Protein AF-X1KVZ1-F1 (afdb_monomer)

InterPro domains:
  IPR000182 GNAT domain [PF00583] (139-183)
  IPR016181 Acyl-CoA N-acyltransferase [SSF55729] (138-190)
  IPR039661 ELP3/YhcC [PTHR11135] (2-194)

Foldseek 3Di:
DLLPDDLAAADDQPDDPDQLVPDPDDDSDRCVVVVVVVCVVVVGDRNYPVSQEQVNCVVVVHDDAAWDKDWDWDDDPNWIKIKIFTAGPVRRTFWIWIKTWDQDDDVLLDPVDHGIEIETEDTTGGDDPDDPPDDDPVVVVRVVVSVVNVVVSVCCCCPVVVHQKYKYQDDPVCQVVVVVVVWDDRPRITMDTD

Structure (mmCIF, N/CA/C/O backbone):
data_AF-X1KVZ1-F1
#
_entry.id   AF-X1KVZ1-F1
#
loop_
_atom_site.group_PDB
_atom_site.id
_atom_site.type_symbol
_atom_site.label_atom_id
_atom_site.label_alt_id
_atom_site.label_comp_id
_atom_site.label_asym_id
_atom_site.label_entity_id
_atom_site.label_seq_id
_atom_site.pdbx_PDB_ins_code
_atom_site.Cartn_x
_atom_site.Cartn_y
_atom_site.Cartn_z
_atom_site.occupancy
_atom_site.B_iso_or_equiv
_atom_site.auth_seq_id
_atom_site.auth_comp_id
_atom_site.auth_asym_id
_atom_site.auth_atom_id
_atom_site.pdbx_PDB_model_num
ATOM 1 N N . ILE A 1 1 ? -18.075 -12.469 7.945 1.00 82.19 1 ILE A N 1
ATOM 2 C CA . ILE A 1 1 ? -17.307 -11.825 6.844 1.00 82.19 1 ILE A CA 1
ATOM 3 C C . ILE A 1 1 ? -16.048 -11.142 7.366 1.00 82.19 1 ILE A C 1
ATOM 5 O O . ILE A 1 1 ? -14.982 -11.637 7.056 1.00 82.19 1 ILE A O 1
ATOM 9 N N . LYS A 1 2 ? -16.106 -10.072 8.181 1.00 87.25 2 LYS A N 1
ATOM 10 C CA . LYS A 1 2 ? -14.883 -9.360 8.638 1.00 87.25 2 LYS A CA 1
ATOM 11 C C . LYS A 1 2 ? -13.836 -10.246 9.344 1.00 87.25 2 LYS A C 1
ATOM 13 O O . LYS A 1 2 ? -12.665 -9.897 9.334 1.00 87.25 2 LYS A O 1
ATOM 18 N N . SER A 1 3 ? -14.261 -11.375 9.910 1.00 88.62 3 SER A N 1
ATOM 19 C CA . SER A 1 3 ? -13.416 -12.395 10.543 1.00 88.62 3 SER A CA 1
ATOM 20 C C . SER A 1 3 ? -12.549 -13.216 9.579 1.00 88.62 3 SER A C 1
ATOM 22 O O . SER A 1 3 ? -11.553 -13.774 10.011 1.00 88.62 3 SER A O 1
ATOM 24 N N . ILE A 1 4 ? -12.919 -13.310 8.298 1.00 92.12 4 ILE A N 1
ATOM 25 C CA . ILE A 1 4 ? -12.237 -14.154 7.296 1.00 92.12 4 ILE A CA 1
ATOM 26 C C . ILE A 1 4 ? -11.541 -13.331 6.206 1.00 92.12 4 ILE A C 1
ATOM 28 O O . ILE A 1 4 ? -11.027 -13.879 5.238 1.00 92.12 4 ILE A O 1
ATOM 32 N N . VAL A 1 5 ? -11.583 -12.000 6.313 1.00 93.75 5 VAL A N 1
ATOM 33 C CA . VAL A 1 5 ? -11.068 -11.106 5.275 1.00 93.75 5 VAL A CA 1
ATOM 34 C C . VAL A 1 5 ? -9.538 -11.052 5.347 1.00 93.75 5 VAL A C 1
ATOM 36 O O . VAL A 1 5 ? -9.009 -10.700 6.405 1.00 93.75 5 VAL A O 1
ATOM 39 N N . PRO A 1 6 ? -8.827 -11.336 4.239 1.00 95.00 6 PRO A N 1
ATOM 40 C CA . PRO A 1 6 ? -7.371 -11.291 4.212 1.00 95.00 6 PRO A CA 1
ATOM 41 C C . PRO A 1 6 ? -6.794 -9.899 4.487 1.00 95.00 6 PRO A C 1
ATOM 43 O O . PRO A 1 6 ? -7.415 -8.868 4.211 1.00 95.00 6 PRO A O 1
ATOM 46 N N . LYS A 1 7 ? -5.540 -9.881 4.945 1.00 96.31 7 LYS A N 1
ATOM 47 C CA . LYS A 1 7 ? -4.781 -8.666 5.280 1.00 96.31 7 LYS A CA 1
ATOM 48 C C . LYS A 1 7 ? -4.600 -7.686 4.121 1.00 96.31 7 LYS A C 1
ATOM 50 O O . LYS A 1 7 ? -4.513 -6.488 4.368 1.00 96.31 7 LYS A O 1
ATOM 55 N N . TYR A 1 8 ? -4.597 -8.175 2.879 1.00 96.31 8 TYR A N 1
ATOM 56 C CA . TYR A 1 8 ? -4.480 -7.353 1.671 1.00 96.31 8 TYR A CA 1
ATOM 57 C C . TYR A 1 8 ? -5.813 -6.742 1.211 1.00 96.31 8 TYR A C 1
ATOM 59 O O . TYR A 1 8 ? -5.839 -5.988 0.238 1.00 96.31 8 TYR A O 1
ATOM 67 N N . VAL A 1 9 ? -6.942 -7.048 1.856 1.00 96.69 9 VAL A N 1
ATOM 68 C CA . VAL A 1 9 ? -8.256 -6.523 1.458 1.00 96.69 9 VAL A CA 1
ATOM 69 C C . VAL A 1 9 ? -8.594 -5.278 2.267 1.00 96.69 9 VAL A C 1
ATOM 71 O O . VAL A 1 9 ? -8.489 -5.259 3.495 1.00 96.69 9 VAL A O 1
ATOM 74 N N . ARG A 1 10 ? -9.073 -4.237 1.582 1.00 94.88 10 ARG A N 1
ATOM 75 C CA . ARG A 1 10 ? -9.625 -3.036 2.211 1.00 94.88 10 ARG A CA 1
ATOM 76 C C . ARG A 1 10 ? -11.142 -3.043 2.096 1.00 94.88 10 ARG A C 1
ATOM 78 O O . ARG A 1 10 ? -11.686 -3.014 1.002 1.00 94.88 10 ARG A O 1
ATOM 85 N N . ILE A 1 11 ? -11.828 -3.066 3.236 1.00 91.31 11 ILE A N 1
ATOM 86 C CA . ILE A 1 11 ? -13.289 -2.960 3.276 1.00 91.31 11 ILE A CA 1
ATOM 87 C C . ILE A 1 11 ? -13.648 -1.475 3.303 1.00 91.31 11 ILE A C 1
ATOM 89 O O . ILE A 1 11 ? -13.244 -0.772 4.232 1.00 91.31 11 ILE A O 1
ATOM 93 N N . SER A 1 12 ? -14.407 -1.004 2.315 1.00 85.31 12 SER A N 1
ATOM 94 C CA . SER A 1 12 ? -14.922 0.368 2.291 1.00 85.31 12 SER A CA 1
ATOM 95 C C . SER A 1 12 ? -15.783 0.668 3.517 1.00 85.31 12 SER A C 1
ATOM 97 O O . SER A 1 12 ? -16.344 -0.226 4.159 1.00 85.31 12 SER A O 1
ATOM 99 N N . ARG A 1 13 ? -15.897 1.952 3.872 1.00 76.50 13 ARG A N 1
ATOM 100 C CA . ARG A 1 13 ? -16.839 2.352 4.917 1.00 76.50 13 ARG A CA 1
ATOM 101 C C . ARG A 1 13 ? -18.242 1.945 4.462 1.00 76.50 13 ARG A C 1
ATOM 103 O O . ARG A 1 13 ? -18.645 2.280 3.356 1.00 76.50 13 ARG A O 1
ATOM 110 N N . VAL A 1 14 ? -18.970 1.233 5.321 1.00 68.50 14 VAL A N 1
ATOM 111 C CA . VAL A 1 14 ? -20.395 0.956 5.116 1.00 68.50 14 VAL A CA 1
ATOM 112 C C . VAL A 1 14 ? -21.134 2.267 5.369 1.00 68.50 14 VAL A C 1
ATOM 114 O O . VAL A 1 14 ? -21.552 2.553 6.488 1.00 68.50 14 VAL A O 1
ATOM 117 N N . LEU A 1 15 ? -21.161 3.122 4.354 1.00 63.62 15 LEU A N 1
ATOM 118 C CA . LEU A 1 15 ? -21.980 4.321 4.302 1.00 63.62 15 LEU A CA 1
ATOM 119 C C . LEU A 1 15 ? -23.125 4.070 3.339 1.00 63.62 15 LEU A C 1
ATOM 121 O O . LEU A 1 15 ? -22.976 3.350 2.353 1.00 63.62 15 LEU A O 1
ATOM 125 N N . ARG A 1 16 ? -24.266 4.672 3.648 1.00 65.81 16 ARG A N 1
ATOM 126 C CA . ARG A 1 16 ? -25.334 4.844 2.678 1.00 65.81 16 ARG A CA 1
ATOM 127 C C . ARG A 1 16 ? -25.466 6.328 2.441 1.00 65.81 16 ARG A C 1
ATOM 129 O O . ARG A 1 16 ? -25.718 7.067 3.386 1.00 65.81 16 ARG A O 1
ATOM 136 N N . ASP A 1 17 ? -25.380 6.713 1.180 1.00 73.19 17 ASP A N 1
ATOM 137 C CA . ASP A 1 17 ? -25.722 8.065 0.741 1.00 73.19 17 ASP A CA 1
ATOM 138 C C . ASP A 1 17 ? -27.249 8.238 0.607 1.00 73.19 17 ASP A C 1
ATOM 140 O O . ASP A 1 17 ? -27.730 9.226 0.064 1.00 73.19 17 ASP A O 1
ATOM 144 N N . ILE A 1 18 ? -28.031 7.273 1.113 1.00 78.62 18 ILE A N 1
ATOM 145 C CA . ILE A 1 18 ? -29.494 7.277 1.116 1.00 78.62 18 ILE A CA 1
ATOM 146 C C . ILE A 1 18 ? -29.978 7.714 2.506 1.00 78.62 18 ILE A C 1
ATOM 148 O O . ILE A 1 18 ? -29.786 6.968 3.473 1.00 78.62 18 ILE A O 1
ATOM 152 N N . PRO A 1 19 ? -3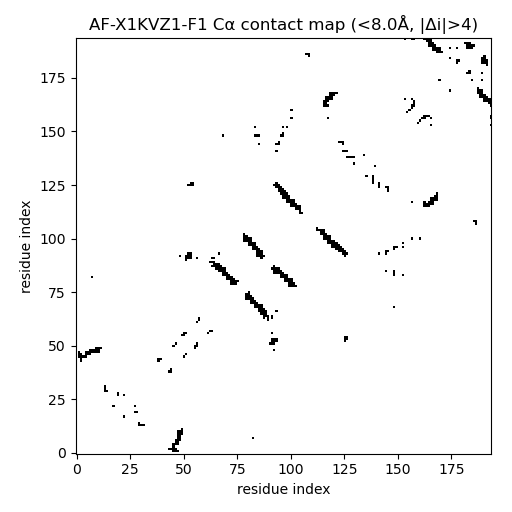0.638 8.881 2.629 1.00 83.56 19 PRO A N 1
ATOM 153 C CA . PRO A 1 19 ? -31.239 9.316 3.884 1.00 83.56 19 PRO A CA 1
ATOM 154 C C . PRO A 1 19 ? -32.252 8.301 4.426 1.00 83.56 19 PRO A C 1
ATOM 156 O O . PRO A 1 19 ? -33.093 7.796 3.683 1.00 83.56 19 PRO A O 1
ATOM 159 N N . ALA A 1 20 ? -32.236 8.072 5.743 1.00 84.81 20 ALA A N 1
ATOM 160 C CA . ALA A 1 20 ? -33.066 7.057 6.402 1.00 84.81 20 ALA A CA 1
ATOM 161 C C . ALA A 1 20 ? -34.575 7.197 6.128 1.00 84.81 20 ALA A C 1
ATOM 163 O O . ALA A 1 20 ? -35.289 6.197 6.071 1.00 84.81 20 ALA A O 1
ATOM 164 N N . LYS A 1 21 ? -35.057 8.427 5.901 1.00 87.69 21 LYS A N 1
ATOM 165 C CA . LYS A 1 21 ? -36.459 8.723 5.559 1.00 87.69 21 LYS A CA 1
ATOM 166 C C . LYS A 1 21 ? -36.934 8.082 4.249 1.00 87.69 21 LYS A C 1
ATOM 168 O O . LYS A 1 21 ? -38.128 7.883 4.085 1.00 87.69 21 LYS A O 1
ATOM 173 N N . PHE A 1 22 ? -36.016 7.749 3.341 1.00 87.69 22 PHE A N 1
ATOM 174 C CA . PHE A 1 22 ? -36.328 7.093 2.068 1.00 87.69 22 PHE A CA 1
ATOM 175 C C . PHE A 1 22 ? -36.228 5.560 2.144 1.00 87.69 22 PHE A C 1
ATOM 177 O O . PHE A 1 22 ? -36.411 4.876 1.141 1.00 87.69 22 PHE A O 1
ATOM 184 N N . ILE A 1 23 ? -35.935 4.997 3.322 1.00 84.75 23 ILE A N 1
ATOM 185 C CA . ILE A 1 23 ? -35.792 3.552 3.518 1.00 84.75 23 ILE A CA 1
ATOM 186 C C . ILE A 1 23 ? -37.143 2.963 3.941 1.00 84.75 23 ILE A C 1
ATOM 188 O O . ILE A 1 23 ? -37.562 3.099 5.093 1.00 84.75 23 ILE A O 1
ATOM 192 N N . VAL A 1 24 ? -37.801 2.279 3.003 1.00 87.94 24 VAL A N 1
ATOM 193 C CA . VAL A 1 24 ? -39.110 1.626 3.208 1.00 87.94 24 VAL A CA 1
ATOM 194 C C . VAL A 1 24 ? -38.970 0.253 3.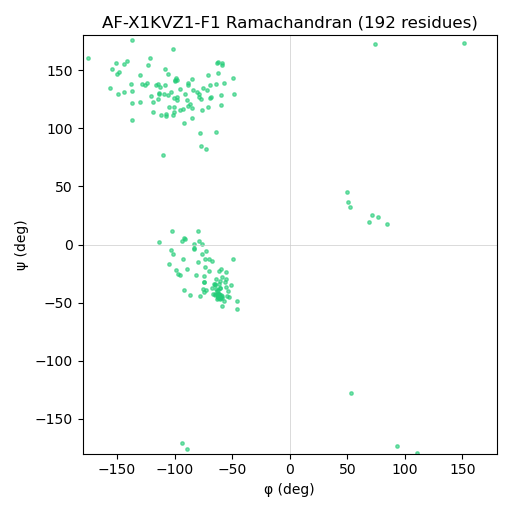885 1.00 87.94 24 VAL A C 1
ATOM 196 O O . VAL A 1 24 ? -39.864 -0.172 4.609 1.00 87.94 24 VAL A O 1
ATOM 199 N N . GLY A 1 25 ? -37.824 -0.417 3.727 1.00 82.75 25 GLY A N 1
ATOM 200 C CA . GLY A 1 25 ? -37.530 -1.707 4.355 1.00 82.75 25 GLY A CA 1
ATOM 201 C C . GLY A 1 25 ? -36.029 -1.940 4.533 1.00 82.75 25 GLY A C 1
ATOM 202 O O . GLY A 1 25 ? -35.212 -1.422 3.772 1.00 82.75 25 GLY A O 1
ATOM 203 N N . GLY A 1 26 ? -35.665 -2.712 5.560 1.00 79.62 26 GLY A N 1
ATOM 204 C CA . GLY A 1 26 ? -34.277 -2.951 5.960 1.00 79.62 26 GLY A CA 1
ATOM 205 C C . GLY A 1 26 ? -33.773 -1.989 7.042 1.00 79.62 26 GLY A C 1
ATOM 206 O O . GLY A 1 26 ? -34.521 -1.216 7.636 1.00 79.62 26 GLY A O 1
ATOM 207 N N . LEU A 1 27 ? -32.477 -2.070 7.339 1.00 72.62 27 LEU A N 1
ATOM 208 C CA . LEU A 1 27 ? -31.850 -1.323 8.435 1.00 72.62 27 LEU A CA 1
ATOM 209 C C . LEU A 1 27 ? -31.800 0.174 8.127 1.00 72.62 27 LEU A C 1
ATOM 211 O O . LEU A 1 27 ? -31.419 0.533 7.019 1.00 72.62 27 LEU A O 1
ATOM 215 N N . LYS A 1 28 ? -32.100 1.043 9.093 1.00 75.94 28 LYS A N 1
ATOM 216 C CA . LYS A 1 28 ? -32.054 2.506 8.905 1.00 75.94 28 LYS A CA 1
ATOM 217 C C . LYS A 1 28 ? -30.751 3.144 9.399 1.00 75.94 28 LYS A C 1
ATOM 219 O O . LYS A 1 28 ? -30.317 4.139 8.829 1.00 75.94 28 LYS A O 1
ATOM 224 N N . ASP A 1 29 ? -30.085 2.496 10.354 1.00 73.12 29 ASP A N 1
ATOM 225 C CA . ASP A 1 29 ? -28.855 2.986 10.977 1.00 73.12 29 ASP A CA 1
ATOM 226 C C . ASP A 1 29 ? -27.582 2.316 10.438 1.00 73.12 29 ASP A C 1
ATOM 228 O O . ASP A 1 29 ? -27.599 1.300 9.726 1.00 73.12 29 ASP A O 1
ATOM 232 N N . SER A 1 30 ? -26.439 2.903 10.798 1.00 73.44 30 SER A N 1
ATOM 233 C CA . SER A 1 30 ? -25.115 2.344 10.529 1.00 73.44 30 SER A CA 1
ATOM 234 C C . SER A 1 30 ? -24.856 1.118 11.410 1.00 73.44 30 SER A C 1
ATOM 236 O O . SER A 1 30 ? -24.735 1.219 12.626 1.00 73.44 30 SER A O 1
ATOM 238 N N . LEU A 1 31 ? -24.654 -0.045 10.787 1.00 78.06 31 LEU A N 1
ATOM 239 C CA . LEU A 1 31 ? -24.294 -1.290 11.482 1.00 78.06 31 LEU A CA 1
ATOM 240 C C . LEU A 1 31 ? -22.852 -1.329 12.007 1.00 78.06 31 LEU A C 1
ATOM 242 O O . LEU A 1 31 ? -22.453 -2.313 12.631 1.00 78.06 31 LEU A O 1
ATOM 246 N N . ARG A 1 32 ? -22.029 -0.318 11.709 1.00 77.38 32 ARG A N 1
ATOM 247 C CA . ARG A 1 32 ? -20.581 -0.378 11.954 1.00 77.38 32 ARG A CA 1
ATOM 248 C C . ARG A 1 32 ? -20.256 -0.656 13.420 1.00 77.38 32 ARG A C 1
ATOM 250 O O . ARG A 1 32 ? -19.443 -1.540 13.694 1.00 77.38 32 ARG A O 1
ATOM 257 N N . ASP A 1 33 ? -20.881 0.085 14.326 1.00 78.62 33 ASP A N 1
ATOM 258 C CA . ASP A 1 33 ? -20.549 0.035 15.749 1.00 78.62 33 ASP A CA 1
ATOM 259 C C . ASP A 1 33 ? -21.094 -1.238 16.394 1.00 78.62 33 ASP A C 1
ATOM 261 O O . ASP A 1 33 ? -20.373 -1.902 17.135 1.00 78.62 33 ASP A O 1
ATOM 265 N N . VAL A 1 34 ? -22.292 -1.670 15.985 1.00 84.19 34 VAL A N 1
ATOM 266 C CA . VAL A 1 34 ? -22.887 -2.955 16.389 1.00 84.19 34 VAL A CA 1
ATOM 267 C C . VAL A 1 34 ? -21.984 -4.126 15.991 1.00 84.19 34 VAL A C 1
ATOM 269 O O . VAL A 1 34 ? -21.698 -5.005 16.803 1.00 84.19 34 VAL A O 1
ATOM 272 N N . VAL A 1 35 ? -21.474 -4.131 14.754 1.00 85.94 35 VAL A N 1
ATOM 273 C CA . VAL A 1 35 ? -20.545 -5.174 14.293 1.00 85.94 35 VAL A CA 1
ATOM 274 C C . VAL A 1 35 ? -19.233 -5.120 15.080 1.00 85.94 35 VAL A C 1
ATOM 276 O O . VAL A 1 35 ? -18.735 -6.170 15.478 1.00 85.94 35 VAL A O 1
ATOM 279 N N . LYS A 1 36 ? -18.680 -3.927 15.347 1.00 83.38 36 LYS A N 1
ATOM 280 C CA . LYS A 1 36 ? -17.439 -3.768 16.129 1.00 83.38 36 LYS A CA 1
ATOM 281 C C . LYS A 1 36 ? -17.608 -4.295 17.560 1.00 83.38 36 LYS A C 1
ATOM 283 O O . LYS A 1 36 ? -16.755 -5.042 18.032 1.00 83.38 36 LYS A O 1
ATOM 288 N N . GLN A 1 37 ? -18.718 -3.964 18.219 1.00 85.75 37 GLN A N 1
ATOM 289 C CA . GLN A 1 37 ? -19.035 -4.445 19.565 1.00 85.75 37 GLN A CA 1
ATOM 290 C C . GLN A 1 37 ? -19.196 -5.966 19.606 1.00 85.75 37 GLN A C 1
ATOM 292 O O . GLN A 1 37 ? -18.585 -6.618 20.449 1.00 85.75 37 GLN A O 1
ATOM 297 N N . ARG A 1 38 ? -19.947 -6.548 18.665 1.00 89.56 38 ARG A N 1
ATOM 298 C CA . ARG A 1 38 ? -20.148 -8.003 18.608 1.00 89.56 38 ARG A CA 1
ATOM 299 C C . ARG A 1 38 ? -18.846 -8.760 18.355 1.00 89.56 38 ARG A C 1
ATOM 301 O O . ARG A 1 38 ? -18.605 -9.788 18.976 1.00 89.56 38 ARG A O 1
ATOM 308 N N . MET A 1 39 ? -17.988 -8.236 17.482 1.00 89.38 39 MET A N 1
ATOM 309 C CA . MET A 1 39 ? -16.658 -8.802 17.251 1.00 89.38 39 MET A CA 1
ATOM 310 C C . MET A 1 39 ? -15.801 -8.769 18.526 1.00 89.38 39 MET A C 1
ATOM 312 O O . MET A 1 39 ? -15.195 -9.780 18.864 1.00 89.38 39 MET A O 1
ATOM 316 N N . LYS A 1 40 ? -15.832 -7.662 19.286 1.00 87.81 40 LYS A N 1
ATOM 317 C CA . LYS A 1 40 ? -15.140 -7.550 20.581 1.00 87.81 40 LYS A CA 1
ATOM 318 C C . LYS A 1 40 ? -15.660 -8.561 21.608 1.00 87.81 40 LYS A C 1
ATOM 320 O O . LYS A 1 40 ? -14.858 -9.210 22.267 1.00 87.81 40 LYS A O 1
ATOM 325 N N . GLN A 1 41 ? -16.980 -8.731 21.713 1.00 91.75 41 GLN A N 1
ATOM 326 C CA . GLN A 1 41 ? -17.602 -9.724 22.605 1.00 91.75 41 GLN A CA 1
ATOM 327 C C . GLN A 1 41 ? -17.191 -11.162 22.268 1.00 91.75 41 GLN A C 1
ATOM 329 O O . GLN A 1 41 ? -17.105 -12.000 23.156 1.00 91.75 41 GLN A O 1
ATOM 334 N N . GLN A 1 42 ? -16.930 -11.443 20.991 1.00 92.50 42 GLN A N 1
ATOM 335 C CA . GLN A 1 42 ? -16.491 -12.755 20.517 1.00 92.50 42 GLN A CA 1
ATOM 336 C C . GLN A 1 42 ? -14.962 -12.906 20.484 1.00 92.50 42 GLN A C 1
ATOM 338 O O . GLN A 1 42 ? -14.477 -13.919 19.992 1.00 92.50 42 GLN A O 1
ATOM 343 N N . ALA A 1 43 ? -14.206 -11.908 20.961 1.00 89.38 43 ALA A N 1
ATOM 344 C CA . ALA A 1 43 ? -12.745 -11.853 20.858 1.00 89.38 43 ALA A CA 1
ATOM 345 C C . ALA A 1 43 ? -12.216 -12.044 19.418 1.00 89.38 43 ALA A C 1
ATOM 347 O O . ALA A 1 43 ? -11.132 -12.576 19.197 1.00 89.38 43 ALA A O 1
ATOM 348 N N . ILE A 1 44 ? -12.983 -11.596 18.418 1.00 90.62 44 ILE A N 1
ATOM 349 C CA . ILE A 1 44 ? -12.606 -11.660 17.005 1.00 90.62 44 ILE A CA 1
ATOM 350 C C . ILE A 1 44 ? -12.091 -10.292 16.569 1.00 90.62 44 ILE A C 1
ATOM 352 O O . ILE A 1 44 ? -12.804 -9.291 16.647 1.00 90.62 44 ILE A O 1
ATOM 356 N N . GLU A 1 45 ? -10.8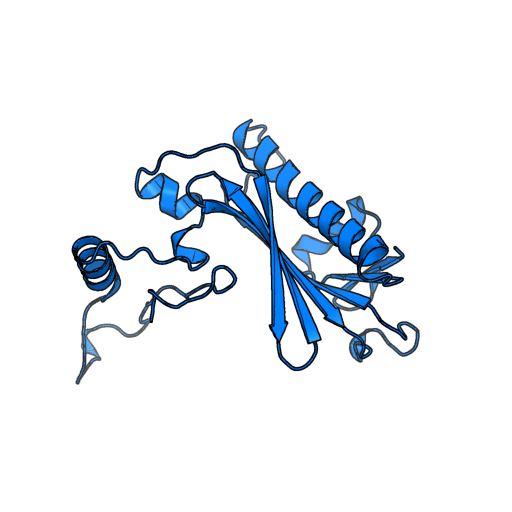89 -10.251 16.005 1.00 89.31 45 GLU A N 1
ATOM 357 C CA . GLU A 1 45 ? -10.348 -9.046 15.381 1.00 89.31 45 GLU A CA 1
ATOM 358 C C . GLU A 1 45 ? -10.517 -9.078 13.854 1.00 89.31 45 GLU A C 1
ATOM 360 O O . GLU A 1 45 ? -10.400 -10.116 13.205 1.00 89.31 45 GLU A O 1
ATOM 365 N N . CYS A 1 46 ? -10.792 -7.921 13.250 1.00 91.38 46 CYS A N 1
ATOM 366 C CA . CYS A 1 46 ? -10.807 -7.776 11.797 1.00 91.38 46 CYS A CA 1
ATOM 367 C C . CYS A 1 46 ? -9.407 -7.427 11.288 1.00 91.38 46 CYS A C 1
ATOM 369 O O . CYS A 1 46 ? -8.910 -6.343 11.580 1.00 91.38 46 CYS A O 1
ATOM 371 N N . LYS A 1 47 ? -8.832 -8.275 10.432 1.00 94.25 47 LYS A N 1
ATOM 372 C CA . LYS A 1 47 ? -7.481 -8.078 9.880 1.00 94.25 47 LYS A CA 1
ATOM 373 C C . LYS A 1 47 ? -7.432 -7.314 8.550 1.00 94.25 47 LYS A C 1
ATOM 375 O O . LYS A 1 47 ? -6.369 -7.176 7.954 1.00 94.25 47 LYS A O 1
ATOM 380 N N . CYS A 1 48 ? -8.560 -6.793 8.064 1.00 95.38 48 CYS A N 1
ATOM 381 C CA . CYS A 1 48 ? -8.576 -5.992 6.836 1.00 95.38 48 CYS A CA 1
ATOM 382 C C . CYS A 1 48 ? -7.753 -4.700 6.985 1.00 95.38 48 CYS A C 1
ATOM 384 O O . CYS A 1 48 ? -7.627 -4.169 8.089 1.00 95.38 48 CYS A O 1
ATOM 386 N N . ILE A 1 49 ? -7.278 -4.155 5.861 1.00 96.44 49 ILE A N 1
ATOM 387 C CA . ILE A 1 49 ? -6.489 -2.911 5.795 1.00 96.44 49 ILE A CA 1
ATOM 388 C C . ILE A 1 49 ? -7.125 -1.819 6.653 1.00 96.44 49 ILE A C 1
ATOM 390 O O . ILE A 1 49 ? -6.501 -1.358 7.598 1.00 96.44 49 ILE A O 1
ATOM 394 N N . ARG A 1 50 ? -8.408 -1.503 6.420 1.00 92.88 50 ARG A N 1
ATOM 395 C CA . ARG A 1 50 ? -9.134 -0.419 7.106 1.00 92.88 50 ARG A CA 1
ATOM 396 C C . ARG A 1 50 ? -9.114 -0.521 8.635 1.00 92.88 50 ARG A C 1
ATOM 398 O O . ARG A 1 50 ? -9.123 0.499 9.307 1.00 92.88 50 ARG A O 1
ATOM 405 N N . CYS A 1 51 ? -9.169 -1.727 9.195 1.00 91.94 51 CYS A N 1
ATOM 406 C CA . CYS A 1 51 ? -9.162 -1.909 10.650 1.00 91.94 51 CYS A CA 1
ATOM 407 C C . CYS A 1 51 ? -7.759 -1.795 11.258 1.00 91.94 51 CYS A C 1
ATOM 409 O O . CYS A 1 51 ? -7.645 -1.641 12.470 1.00 91.94 51 CYS A O 1
ATOM 411 N N . ARG A 1 52 ? -6.722 -1.862 10.420 1.00 94.75 52 ARG A N 1
ATOM 412 C CA . ARG A 1 52 ? -5.319 -1.812 10.819 1.00 94.75 52 ARG A CA 1
ATOM 413 C C . ARG A 1 52 ? -4.645 -0.476 10.512 1.00 94.75 52 ARG A C 1
ATOM 415 O O . ARG A 1 52 ? -3.606 -0.214 11.096 1.00 94.75 52 ARG A O 1
ATOM 422 N N . GLU A 1 53 ? -5.218 0.369 9.646 1.00 94.12 53 GLU A N 1
ATOM 423 C CA . GLU A 1 53 ? -4.669 1.694 9.289 1.00 94.12 53 GLU A CA 1
ATOM 424 C C . GLU A 1 53 ? -4.274 2.494 10.544 1.00 94.12 53 GLU A C 1
ATOM 426 O O . GLU A 1 53 ? -5.093 2.665 11.454 1.00 94.12 53 GLU A O 1
ATOM 431 N N . TYR A 1 54 ? -3.046 3.025 10.559 1.00 91.19 54 TYR A N 1
ATOM 432 C CA . TYR A 1 54 ? -2.479 3.799 11.669 1.00 91.19 54 TYR A CA 1
ATOM 433 C C . TYR A 1 54 ? -3.451 4.850 12.222 1.00 91.19 54 TYR A C 1
ATOM 435 O O . TYR A 1 54 ? -3.715 4.875 13.420 1.00 91.19 54 TYR A O 1
ATOM 443 N N . GLY A 1 55 ? -4.070 5.659 11.354 1.00 87.75 55 GLY A N 1
ATOM 444 C CA . GLY A 1 55 ? -5.002 6.706 11.788 1.00 87.75 55 GLY A CA 1
ATOM 445 C C . GLY A 1 55 ? -6.233 6.173 12.531 1.00 87.75 55 GLY A C 1
ATOM 446 O O . GLY A 1 55 ? -6.708 6.805 13.471 1.00 87.75 55 GLY A O 1
ATOM 447 N N . HIS A 1 56 ? -6.736 4.992 12.158 1.00 88.38 56 HIS A N 1
ATOM 448 C CA . HIS A 1 56 ? -7.864 4.368 12.848 1.00 88.38 56 HIS A CA 1
ATOM 449 C C . HIS A 1 56 ? -7.459 3.779 14.200 1.00 88.38 56 HIS A C 1
ATOM 451 O O . HIS A 1 56 ? -8.199 3.933 15.169 1.00 88.38 56 HIS A O 1
ATOM 457 N N . ARG A 1 57 ? -6.288 3.144 14.280 1.00 89.75 57 ARG A N 1
ATOM 458 C CA . ARG A 1 57 ? -5.793 2.546 15.525 1.00 89.75 57 ARG A CA 1
ATOM 459 C C . ARG A 1 57 ? -5.327 3.583 16.541 1.00 89.75 57 ARG A C 1
ATOM 461 O O . ARG A 1 57 ? -5.671 3.459 17.711 1.00 89.75 57 ARG A O 1
ATOM 468 N N . ALA A 1 58 ? -4.661 4.643 16.087 1.00 88.06 58 ALA A N 1
ATOM 469 C CA . ALA A 1 58 ? -4.298 5.775 16.933 1.00 88.06 58 ALA A CA 1
ATOM 470 C C . ALA A 1 58 ? -5.545 6.443 17.540 1.00 88.06 58 ALA A C 1
ATOM 472 O O . ALA A 1 58 ? -5.585 6.703 18.738 1.00 88.06 58 ALA A O 1
ATOM 473 N N . GLN A 1 59 ? -6.603 6.649 16.743 1.00 87.56 59 GLN A N 1
ATOM 474 C CA . GLN A 1 59 ? -7.873 7.191 17.241 1.00 87.56 59 GLN A CA 1
ATOM 475 C C . GLN A 1 59 ? -8.575 6.250 18.236 1.00 87.56 59 GLN A C 1
ATOM 477 O O . GLN A 1 59 ? -9.220 6.713 19.173 1.00 87.56 59 GLN A O 1
ATOM 482 N N . ASP A 1 60 ? -8.456 4.937 18.034 1.00 87.06 60 ASP A N 1
ATOM 483 C CA . ASP A 1 60 ? -9.003 3.912 18.928 1.00 87.06 60 ASP A CA 1
ATOM 484 C C . ASP A 1 60 ? -8.133 3.681 20.191 1.00 87.06 60 ASP A C 1
ATOM 486 O O . ASP A 1 60 ? -8.468 2.809 20.993 1.00 87.06 60 ASP A O 1
ATOM 490 N N . GLY A 1 61 ? -7.042 4.437 20.382 1.00 89.31 61 GLY A N 1
ATOM 491 C CA . GLY A 1 61 ? -6.187 4.377 21.575 1.00 89.31 61 GLY A CA 1
ATOM 492 C C . GLY A 1 61 ? -5.235 3.180 21.629 1.00 89.31 61 GLY A C 1
ATOM 493 O O . GLY A 1 61 ? -4.842 2.765 22.716 1.00 89.31 61 GLY A O 1
ATOM 494 N N . TRP A 1 62 ? -4.892 2.592 20.480 1.00 89.62 62 TRP A N 1
ATOM 495 C CA . TRP A 1 62 ? -3.926 1.495 20.419 1.00 89.62 62 TRP A CA 1
ATOM 496 C C . TRP A 1 62 ? -2.503 1.977 20.696 1.00 89.62 62 TRP A C 1
ATOM 498 O O . TRP A 1 62 ? -2.113 3.065 20.271 1.00 89.62 62 TRP A O 1
ATOM 508 N N . GLU A 1 63 ? -1.711 1.120 21.338 1.00 90.81 63 GLU A N 1
ATOM 509 C CA . GLU A 1 63 ? -0.267 1.303 21.436 1.00 90.81 63 GLU A CA 1
ATOM 510 C C . GLU A 1 63 ? 0.380 1.090 20.061 1.00 90.81 63 GLU A C 1
ATOM 512 O O . GLU A 1 63 ? 0.150 0.076 19.393 1.00 90.81 63 GLU A O 1
ATOM 517 N N . ILE A 1 64 ? 1.160 2.081 19.630 1.00 88.38 64 ILE A N 1
ATOM 518 C CA . ILE A 1 64 ? 1.803 2.116 18.318 1.00 88.38 64 ILE A CA 1
ATOM 519 C C . ILE A 1 64 ? 3.260 1.701 18.491 1.00 88.38 64 ILE A C 1
ATOM 521 O O . ILE A 1 64 ? 4.015 2.378 19.188 1.00 88.38 64 ILE A O 1
ATOM 525 N N . GLY A 1 65 ? 3.637 0.602 17.844 1.00 88.81 65 GLY A N 1
ATOM 526 C CA . GLY A 1 65 ? 4.998 0.078 17.874 1.00 88.81 65 GLY A CA 1
ATOM 527 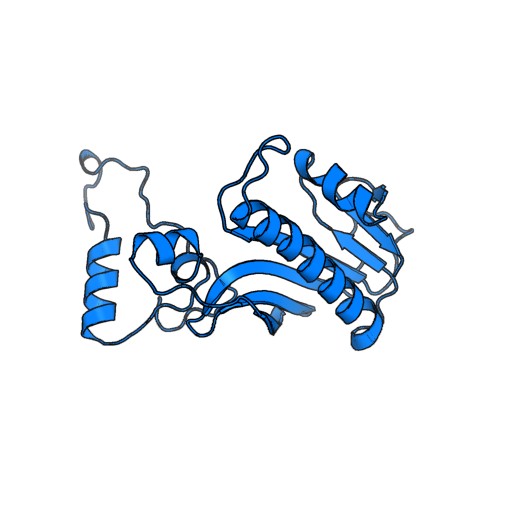C C . GLY A 1 65 ? 5.867 0.567 16.716 1.00 88.81 65 GLY A C 1
ATOM 528 O O . GLY A 1 65 ? 5.490 1.440 15.929 1.00 88.81 65 GLY A O 1
ATOM 529 N N . GLU A 1 66 ? 7.048 -0.038 16.596 1.00 89.06 66 GLU A N 1
ATOM 530 C CA . GLU A 1 66 ? 7.987 0.250 15.514 1.00 89.06 66 GLU A CA 1
ATOM 531 C C . GLU A 1 66 ? 7.576 -0.463 14.206 1.00 89.06 66 GLU A C 1
ATOM 533 O O . GLU A 1 66 ? 7.371 -1.682 14.213 1.00 89.06 66 GLU A O 1
ATOM 538 N N . PRO A 1 67 ? 7.454 0.252 13.069 1.00 92.00 67 PRO A N 1
ATOM 539 C CA . PRO A 1 67 ? 7.086 -0.363 11.797 1.00 92.00 67 PRO A CA 1
ATOM 540 C C . PRO A 1 67 ? 8.216 -1.214 11.202 1.00 92.00 67 PRO A C 1
ATOM 542 O O . PRO A 1 67 ? 9.334 -0.737 11.014 1.00 92.00 67 PRO A O 1
ATOM 545 N N . ARG A 1 68 ? 7.887 -2.428 10.758 1.00 94.81 68 ARG A N 1
ATOM 546 C CA . ARG A 1 68 ? 8.756 -3.317 9.968 1.00 94.81 68 ARG A CA 1
ATOM 547 C C . ARG A 1 68 ? 8.109 -3.698 8.644 1.00 94.81 68 ARG A C 1
ATOM 549 O O . ARG A 1 68 ? 6.884 -3.706 8.523 1.00 94.81 68 ARG A O 1
ATOM 556 N N . ILE A 1 69 ? 8.925 -4.036 7.648 1.00 96.94 69 ILE A N 1
ATOM 557 C CA . ILE A 1 69 ? 8.408 -4.502 6.361 1.00 96.94 69 ILE A CA 1
ATOM 558 C C . ILE A 1 69 ? 7.910 -5.947 6.473 1.00 96.94 69 ILE A C 1
ATOM 560 O O . ILE A 1 69 ? 8.564 -6.809 7.057 1.00 96.94 69 ILE A O 1
ATOM 564 N N . VAL A 1 70 ? 6.738 -6.205 5.909 1.00 97.81 70 VAL A N 1
ATOM 565 C CA . VAL A 1 70 ? 6.092 -7.515 5.843 1.00 97.81 70 VAL A CA 1
ATOM 566 C C . VAL A 1 70 ? 5.709 -7.774 4.392 1.00 97.81 70 VAL A C 1
ATOM 568 O O . VAL A 1 70 ? 5.210 -6.880 3.708 1.00 97.81 70 VAL A O 1
ATOM 571 N N . LYS A 1 71 ? 5.936 -9.005 3.929 1.00 98.00 71 LYS A N 1
ATOM 572 C CA . LYS A 1 71 ? 5.607 -9.467 2.579 1.00 98.00 71 LYS A CA 1
ATOM 573 C C . LYS A 1 71 ? 4.558 -10.573 2.638 1.00 98.00 71 LYS A C 1
ATOM 575 O O . LYS A 1 71 ? 4.652 -11.482 3.459 1.00 98.00 71 LYS A O 1
ATOM 580 N N . MET A 1 72 ? 3.583 -10.512 1.737 1.00 97.81 72 MET A N 1
ATOM 581 C CA . MET A 1 72 ? 2.578 -11.551 1.531 1.00 97.81 72 MET A CA 1
ATOM 582 C C . MET A 1 72 ? 2.356 -11.783 0.037 1.00 97.81 72 MET A C 1
ATOM 584 O O . MET A 1 72 ? 1.929 -10.875 -0.675 1.00 97.81 72 MET A O 1
ATOM 588 N N . ASP A 1 73 ? 2.577 -13.015 -0.410 1.00 97.50 73 ASP A N 1
ATOM 589 C CA . ASP A 1 73 ? 2.324 -13.432 -1.788 1.00 97.50 73 ASP A CA 1
ATOM 590 C C . ASP A 1 73 ? 0.960 -14.130 -1.890 1.00 97.50 73 ASP A C 1
ATOM 592 O O . ASP A 1 73 ? 0.578 -14.893 -1.002 1.00 97.50 73 ASP A O 1
ATOM 596 N N . TYR A 1 74 ? 0.220 -13.891 -2.974 1.00 96.69 74 TYR A N 1
ATOM 597 C CA . TYR A 1 74 ? -1.016 -14.618 -3.279 1.00 96.69 74 TYR A CA 1
ATOM 598 C C . TYR A 1 74 ? -1.275 -14.692 -4.786 1.00 96.69 74 TYR A C 1
ATOM 600 O O . TYR A 1 74 ? -0.803 -13.861 -5.562 1.00 96.69 74 TYR A O 1
ATOM 608 N N . GLU A 1 75 ? -2.039 -15.691 -5.216 1.00 95.31 75 GLU A N 1
ATOM 609 C CA . GLU A 1 75 ? -2.459 -15.819 -6.610 1.00 95.31 75 GLU A CA 1
ATOM 610 C C . GLU A 1 75 ? -3.767 -15.065 -6.855 1.00 95.31 75 GLU A C 1
ATOM 612 O O . GLU A 1 75 ? -4.707 -15.130 -6.062 1.00 95.31 75 GLU A O 1
ATOM 617 N N . ALA A 1 76 ? -3.841 -14.347 -7.975 1.00 94.12 76 ALA A N 1
ATOM 618 C CA . ALA A 1 76 ? -5.061 -13.675 -8.404 1.00 94.12 76 ALA A CA 1
ATOM 619 C C . ALA A 1 76 ? -5.134 -13.598 -9.930 1.00 94.12 76 ALA A C 1
ATOM 621 O O . ALA A 1 76 ? -4.200 -13.131 -10.593 1.00 94.12 76 ALA A O 1
ATOM 622 N N . SER A 1 77 ? -6.270 -14.017 -10.495 1.00 90.81 77 SER A N 1
ATOM 623 C CA . SER A 1 77 ? -6.565 -13.922 -11.933 1.00 90.81 77 SER A CA 1
ATOM 624 C C . SER A 1 77 ? -5.436 -14.471 -12.822 1.00 90.81 77 SER A C 1
ATOM 626 O O . SER A 1 77 ? -5.007 -13.811 -13.770 1.00 90.81 77 SER A O 1
ATOM 628 N N . GLY A 1 78 ? -4.895 -15.642 -12.465 1.00 86.19 78 GLY A N 1
ATOM 629 C CA . GLY A 1 78 ? -3.827 -16.318 -13.215 1.00 86.19 78 GLY A CA 1
ATOM 630 C C . GLY A 1 78 ? -2.462 -15.618 -13.189 1.00 86.19 78 GLY A C 1
ATOM 631 O O . GLY A 1 78 ? -1.647 -15.853 -14.074 1.00 86.19 78 GLY A O 1
ATOM 632 N N . GLY A 1 79 ? -2.217 -14.726 -12.226 1.00 87.94 79 GLY A N 1
ATOM 633 C CA . GLY A 1 79 ? -0.898 -14.138 -11.983 1.00 87.94 79 GLY A CA 1
ATOM 634 C C . GLY A 1 79 ? -0.580 -14.068 -10.495 1.00 87.94 79 GLY A C 1
ATOM 635 O O . GLY A 1 79 ? -1.422 -14.399 -9.657 1.00 87.94 79 GLY A O 1
ATOM 636 N N . LYS A 1 80 ? 0.635 -13.618 -10.178 1.00 94.44 80 LYS A N 1
ATOM 637 C CA . LYS A 1 80 ? 1.134 -13.538 -8.804 1.00 94.44 80 LYS A CA 1
ATOM 638 C C . LYS A 1 80 ? 1.093 -12.103 -8.292 1.00 94.44 80 LYS A C 1
ATOM 640 O O . LYS A 1 80 ? 1.551 -11.177 -8.962 1.00 94.44 80 LYS A O 1
ATOM 645 N N . GLU A 1 81 ? 0.542 -11.933 -7.104 1.00 97.44 81 GLU A N 1
ATOM 646 C CA . GLU A 1 81 ? 0.472 -10.674 -6.379 1.00 97.44 81 GLU A CA 1
ATOM 647 C C . GLU A 1 81 ? 1.437 -10.715 -5.196 1.00 97.44 81 GLU A C 1
ATOM 649 O O . GLU A 1 81 ? 1.508 -11.709 -4.477 1.00 97.44 81 GLU A O 1
ATOM 654 N N . VAL A 1 82 ? 2.149 -9.615 -4.993 1.00 98.25 82 VAL A N 1
ATOM 655 C CA . VAL A 1 82 ? 3.047 -9.360 -3.871 1.00 98.25 82 VAL A CA 1
ATOM 656 C C . VAL A 1 82 ? 2.498 -8.145 -3.132 1.00 98.25 82 VAL A C 1
ATOM 658 O O . VAL A 1 82 ? 2.429 -7.037 -3.673 1.00 98.25 82 VAL A O 1
ATOM 661 N N . PHE A 1 83 ? 2.058 -8.360 -1.900 1.00 98.56 83 PHE A N 1
ATOM 662 C CA . PHE A 1 83 ? 1.605 -7.3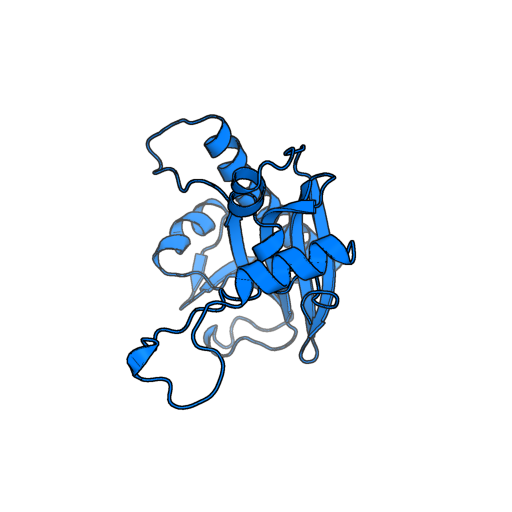17 -0.991 1.00 98.56 83 PHE A CA 1
ATOM 663 C C . PHE A 1 83 ? 2.715 -7.019 0.010 1.00 98.56 83 PHE A C 1
ATOM 665 O O . PHE A 1 83 ? 3.036 -7.857 0.853 1.00 98.56 83 PHE A O 1
ATOM 672 N N . LEU A 1 84 ? 3.300 -5.831 -0.104 1.00 98.56 84 LEU A N 1
ATOM 673 C CA . LEU A 1 84 ? 4.262 -5.305 0.854 1.00 98.56 84 LEU A CA 1
ATOM 674 C C . LEU A 1 84 ? 3.559 -4.326 1.781 1.00 98.56 84 LEU A C 1
ATOM 676 O O . LEU A 1 84 ? 2.719 -3.541 1.343 1.00 98.56 84 LEU A O 1
ATOM 680 N N . SER A 1 85 ? 3.924 -4.342 3.051 1.00 98.06 85 SER A N 1
ATOM 681 C CA . SER A 1 85 ? 3.358 -3.442 4.048 1.00 98.06 85 SER A CA 1
ATOM 682 C C . SER A 1 85 ? 4.366 -3.101 5.128 1.00 98.06 85 SER A C 1
ATOM 684 O O . SER A 1 85 ? 5.181 -3.940 5.491 1.00 98.06 85 SER A O 1
ATOM 686 N N . PHE A 1 86 ? 4.269 -1.893 5.674 1.00 97.06 86 PHE A N 1
ATOM 687 C CA . PHE A 1 86 ? 4.891 -1.561 6.951 1.00 97.06 86 PHE A CA 1
ATOM 688 C C . PHE A 1 86 ? 3.887 -1.800 8.075 1.00 97.06 86 PHE A C 1
ATOM 690 O O . PHE A 1 86 ? 2.844 -1.139 8.107 1.00 97.06 86 PHE A O 1
ATOM 697 N N . GLU A 1 87 ? 4.197 -2.740 8.967 1.00 95.62 87 GLU A N 1
ATOM 698 C CA . GLU A 1 87 ? 3.352 -3.141 10.096 1.00 95.62 87 GLU A CA 1
ATOM 699 C C . GLU A 1 87 ? 4.154 -3.162 11.413 1.00 95.62 87 GLU A C 1
ATOM 701 O O . GLU A 1 87 ? 5.337 -3.488 11.380 1.00 95.62 87 GLU A O 1
ATOM 706 N N . ASP A 1 88 ? 3.546 -2.828 12.559 1.00 94.50 88 ASP A N 1
ATOM 707 C CA . ASP A 1 88 ? 4.158 -3.040 13.891 1.00 94.50 88 ASP A CA 1
ATOM 708 C C . ASP A 1 88 ? 3.818 -4.428 14.482 1.00 94.50 88 ASP A C 1
ATOM 710 O O . ASP A 1 88 ? 3.153 -5.249 13.843 1.00 94.50 88 ASP A O 1
ATOM 714 N N . GLU A 1 89 ? 4.255 -4.696 15.719 1.00 93.50 89 GLU A N 1
ATOM 715 C CA . GLU A 1 89 ? 3.942 -5.926 16.477 1.00 93.50 89 GLU A CA 1
ATOM 716 C C . GLU A 1 89 ? 2.436 -6.178 16.641 1.00 93.50 89 GLU A C 1
ATOM 718 O O . GLU A 1 89 ? 1.984 -7.323 16.638 1.00 93.50 89 GLU A O 1
ATOM 723 N N . ASN A 1 90 ? 1.647 -5.108 16.730 1.00 92.88 90 ASN A N 1
ATOM 724 C CA . ASN A 1 90 ? 0.196 -5.176 16.847 1.00 92.88 90 ASN A CA 1
ATOM 725 C C . ASN A 1 90 ? -0.484 -5.336 15.478 1.00 92.88 90 ASN A C 1
ATOM 727 O O . ASN A 1 90 ? -1.709 -5.459 15.414 1.00 92.88 90 ASN A O 1
ATOM 731 N N . GLU A 1 91 ? 0.275 -5.339 14.379 1.00 95.00 91 GLU A N 1
ATOM 732 C CA . GLU A 1 91 ? -0.169 -5.315 12.982 1.00 95.00 91 GLU A CA 1
ATOM 733 C C . GLU A 1 91 ? -0.770 -3.975 12.525 1.00 95.00 91 GLU A C 1
ATOM 735 O O . GLU A 1 91 ? -1.603 -3.940 11.614 1.00 95.00 91 GLU A O 1
ATOM 740 N N . THR A 1 92 ? -0.392 -2.868 13.164 1.00 94.50 92 THR A N 1
ATOM 741 C CA . THR A 1 92 ? -0.813 -1.519 12.772 1.00 94.50 92 THR A CA 1
ATOM 742 C C . THR A 1 92 ? -0.167 -1.183 11.447 1.00 94.50 92 THR A C 1
ATOM 744 O O . THR A 1 92 ? 1.040 -1.290 11.307 1.00 94.50 92 THR A O 1
ATOM 747 N N . LEU A 1 93 ? -0.964 -0.776 10.469 1.00 95.69 93 LEU A N 1
ATOM 748 C CA . LEU A 1 93 ? -0.539 -0.577 9.094 1.00 95.69 93 LEU A CA 1
ATOM 749 C C . LEU A 1 93 ? -0.175 0.890 8.839 1.00 95.69 93 LEU A C 1
ATOM 751 O O . LEU A 1 93 ? -1.046 1.765 8.853 1.00 95.69 93 LEU A O 1
ATOM 755 N N . PHE A 1 94 ? 1.098 1.135 8.539 1.00 94.88 94 PHE A N 1
ATOM 756 C CA . PHE A 1 94 ? 1.657 2.466 8.264 1.00 94.88 94 PHE A CA 1
ATOM 757 C C . PHE A 1 94 ? 1.778 2.755 6.768 1.00 94.88 94 PHE A C 1
ATOM 759 O O . PHE A 1 94 ? 1.805 3.904 6.346 1.00 94.88 94 PHE A O 1
ATOM 766 N N . GLY A 1 95 ? 1.824 1.720 5.937 1.00 95.50 95 GLY A N 1
ATOM 767 C CA . GLY A 1 95 ? 1.878 1.868 4.491 1.00 95.50 95 GLY A CA 1
ATOM 768 C C . GLY A 1 95 ? 1.808 0.526 3.791 1.00 95.50 95 GLY A C 1
ATOM 769 O O . GLY A 1 95 ? 2.054 -0.510 4.406 1.00 95.50 95 GLY A O 1
ATOM 770 N N . LEU A 1 96 ? 1.454 0.544 2.512 1.00 97.88 96 LEU A N 1
ATOM 771 C CA . LEU A 1 96 ? 1.338 -0.643 1.680 1.00 97.88 96 LEU A CA 1
ATOM 772 C C . LEU A 1 96 ? 1.790 -0.378 0.247 1.00 97.88 96 LEU A C 1
ATOM 774 O O . LEU A 1 96 ? 1.717 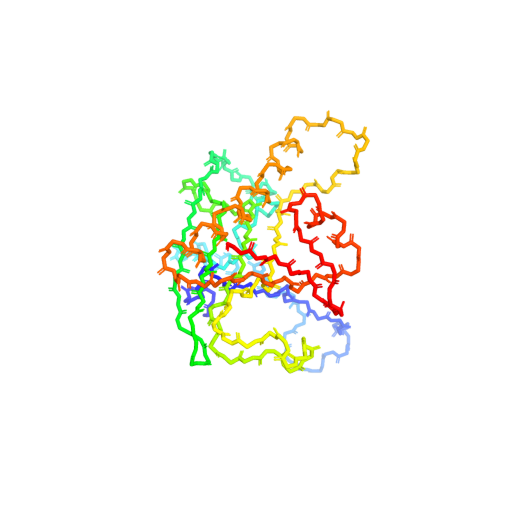0.748 -0.248 1.00 97.88 96 LEU A O 1
ATOM 778 N N . LEU A 1 97 ? 2.208 -1.444 -0.424 1.00 98.44 97 LEU A N 1
ATOM 779 C CA . LEU A 1 97 ? 2.474 -1.487 -1.850 1.00 98.44 97 LEU A CA 1
ATOM 780 C C . LEU A 1 97 ? 1.906 -2.785 -2.431 1.00 98.44 97 LEU A C 1
ATOM 782 O O . LEU A 1 97 ? 2.117 -3.875 -1.899 1.00 98.44 97 LEU A O 1
ATOM 786 N N . ARG A 1 98 ? 1.175 -2.666 -3.541 1.00 98.50 98 ARG A N 1
ATOM 787 C CA . ARG A 1 98 ? 0.650 -3.802 -4.308 1.00 98.50 98 ARG A CA 1
ATOM 788 C C . ARG A 1 98 ? 1.424 -3.944 -5.600 1.00 98.50 98 ARG A C 1
ATOM 790 O O . ARG A 1 98 ? 1.266 -3.113 -6.494 1.00 98.50 98 ARG A O 1
ATOM 797 N N . MET A 1 99 ? 2.185 -5.019 -5.725 1.00 97.81 99 MET A N 1
ATOM 798 C CA . MET A 1 99 ? 2.903 -5.358 -6.945 1.00 97.81 99 MET A CA 1
ATOM 799 C C . MET A 1 99 ? 2.315 -6.620 -7.562 1.00 97.81 99 MET A C 1
ATOM 801 O O . MET A 1 99 ? 2.071 -7.602 -6.872 1.00 97.81 99 MET A O 1
ATOM 805 N N . ARG A 1 100 ? 2.117 -6.603 -8.874 1.00 96.25 100 ARG A N 1
ATOM 806 C CA . ARG A 1 100 ? 1.699 -7.764 -9.652 1.00 96.25 100 ARG A CA 1
ATOM 807 C C . ARG A 1 1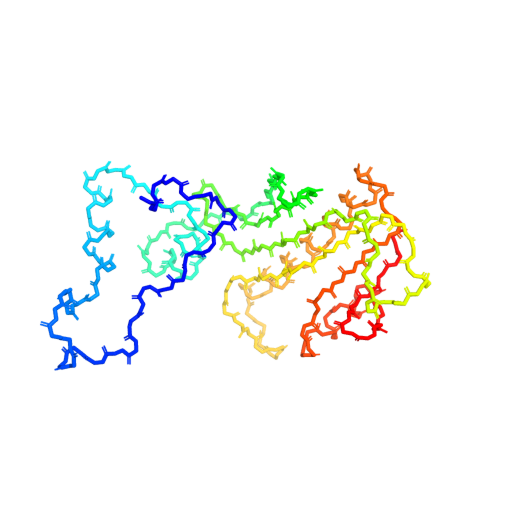00 ? 2.815 -8.175 -10.595 1.00 96.25 100 ARG A C 1
ATOM 809 O O . ARG A 1 100 ? 3.298 -7.343 -11.358 1.00 96.25 100 ARG A O 1
ATOM 816 N N . ILE A 1 101 ? 3.165 -9.454 -10.599 1.00 94.31 101 ILE A N 1
ATOM 817 C CA . ILE A 1 101 ? 4.023 -10.024 -11.636 1.00 94.31 101 ILE A CA 1
ATOM 818 C C . ILE A 1 101 ? 3.143 -10.405 -12.817 1.00 94.31 101 ILE A C 1
ATOM 820 O O . ILE A 1 101 ? 2.223 -11.221 -12.704 1.00 94.31 101 ILE A O 1
ATOM 824 N N . GLN A 1 102 ? 3.406 -9.763 -13.947 1.00 85.75 102 GLN A N 1
ATOM 825 C CA . GLN A 1 102 ? 2.601 -9.864 -15.148 1.00 85.75 102 GLN A CA 1
ATOM 826 C C . GLN A 1 102 ? 3.459 -10.428 -16.280 1.00 85.75 102 GLN A C 1
ATOM 828 O O . GLN A 1 102 ? 4.476 -9.848 -16.646 1.00 85.75 102 GLN A O 1
ATOM 833 N N . SER A 1 103 ? 3.018 -11.540 -16.864 1.00 80.19 103 SER A N 1
ATOM 834 C CA . SER A 1 103 ? 3.641 -12.133 -18.055 1.00 80.19 103 SER A CA 1
ATOM 835 C C . SER A 1 103 ? 3.073 -11.594 -19.369 1.00 80.19 103 SER A C 1
ATOM 837 O O . SER A 1 103 ? 3.709 -11.683 -20.416 1.00 80.19 103 SER A O 1
ATOM 839 N N . LYS A 1 104 ? 1.862 -11.024 -19.331 1.00 76.50 104 LYS A N 1
ATOM 840 C CA . LYS A 1 104 ? 1.200 -10.442 -20.504 1.00 76.50 104 LYS A CA 1
ATOM 841 C C . LYS A 1 104 ? 1.584 -8.968 -20.681 1.00 76.50 104 LYS A C 1
ATOM 843 O O . LYS A 1 104 ? 1.561 -8.229 -19.695 1.00 76.50 104 LYS A O 1
ATOM 848 N N . PRO A 1 105 ? 1.831 -8.508 -21.917 1.00 71.56 105 PRO A N 1
ATOM 849 C CA . PRO A 1 105 ? 2.106 -7.102 -22.177 1.00 71.56 105 PRO A CA 1
ATOM 850 C C . PRO A 1 105 ? 0.908 -6.221 -21.796 1.00 71.56 105 PRO A C 1
ATOM 852 O O . PRO A 1 105 ? -0.254 -6.620 -21.910 1.00 71.56 105 PRO A O 1
ATOM 855 N N . ILE A 1 106 ? 1.193 -4.997 -21.351 1.00 76.50 106 ILE A N 1
ATOM 856 C CA . ILE A 1 106 ? 0.174 -3.971 -21.111 1.00 76.50 106 ILE A CA 1
ATOM 857 C C . ILE A 1 106 ? -0.087 -3.280 -22.450 1.00 76.50 106 ILE A C 1
ATOM 859 O O . ILE A 1 106 ? 0.757 -2.527 -22.924 1.00 76.50 106 ILE A O 1
ATOM 863 N N . ALA A 1 107 ? -1.259 -3.517 -23.048 1.00 71.50 107 ALA A N 1
ATOM 864 C CA . ALA A 1 107 ? -1.591 -3.064 -24.406 1.00 71.50 107 ALA A CA 1
ATOM 865 C C . ALA A 1 107 ? -1.334 -1.563 -24.655 1.00 71.50 107 ALA A C 1
ATOM 867 O O . ALA A 1 107 ? -0.907 -1.182 -25.740 1.00 71.50 107 ALA A O 1
ATOM 868 N N . ARG A 1 108 ? -1.544 -0.714 -23.639 1.00 73.81 108 ARG A N 1
ATOM 869 C CA . ARG A 1 108 ? -1.333 0.742 -23.728 1.00 73.81 108 ARG A CA 1
ATOM 870 C C . ARG A 1 108 ? 0.134 1.178 -23.755 1.00 73.81 108 ARG A C 1
ATOM 872 O O . ARG A 1 108 ? 0.403 2.291 -24.170 1.00 73.81 108 ARG A O 1
ATOM 879 N N . LEU A 1 109 ? 1.077 0.340 -23.324 1.00 72.06 109 LEU A N 1
ATOM 880 C CA . LEU A 1 109 ? 2.506 0.683 -23.308 1.00 72.06 109 LEU A CA 1
ATOM 881 C C . LEU A 1 109 ? 3.201 0.454 -24.662 1.00 72.06 109 LEU A C 1
ATOM 883 O O . LEU A 1 109 ? 4.398 0.713 -24.800 1.00 72.06 109 LEU A O 1
ATOM 887 N N . GLY A 1 110 ? 2.444 0.002 -25.664 1.00 62.50 110 GLY A N 1
ATOM 888 C CA . GLY A 1 110 ? 2.928 -0.256 -27.013 1.00 62.50 110 GLY A CA 1
ATOM 889 C C . GLY A 1 110 ? 3.777 -1.532 -27.131 1.00 62.50 110 GLY A C 1
ATOM 890 O O . GLY A 1 110 ? 4.131 -2.167 -26.135 1.00 62.50 110 GLY A O 1
ATOM 891 N N . PRO A 1 111 ? 4.135 -1.924 -28.367 1.00 58.19 111 PRO A N 1
ATOM 892 C CA . PRO A 1 111 ? 4.865 -3.164 -28.647 1.00 58.19 111 PRO A CA 1
ATOM 893 C C . PRO A 1 111 ? 6.313 -3.179 -28.118 1.00 58.19 111 PRO A C 1
ATOM 895 O O . PRO A 1 111 ? 6.916 -4.244 -28.036 1.00 58.19 111 PRO A O 1
ATOM 898 N N . GLY A 1 112 ? 6.876 -2.027 -27.721 1.00 58.19 112 GLY A N 1
ATOM 899 C CA . GLY A 1 112 ? 8.242 -1.914 -27.182 1.00 58.19 112 GLY A CA 1
ATOM 900 C C . GLY A 1 112 ? 8.414 -2.397 -25.731 1.00 58.19 112 GLY A C 1
ATOM 901 O O . GLY A 1 112 ? 9.543 -2.493 -25.231 1.00 58.19 112 GLY A O 1
ATOM 902 N N . ILE A 1 113 ? 7.313 -2.709 -25.036 1.00 63.66 113 ILE A N 1
ATOM 903 C CA . ILE A 1 113 ? 7.328 -3.339 -23.709 1.00 63.66 113 ILE A CA 1
ATOM 904 C C . ILE A 1 113 ? 6.807 -4.771 -23.832 1.00 63.66 113 ILE A C 1
ATOM 906 O O . ILE A 1 113 ? 5.664 -5.084 -23.504 1.00 63.66 113 ILE A O 1
ATOM 910 N N . SER A 1 114 ? 7.677 -5.644 -24.334 1.00 61.06 114 SER A N 1
ATOM 911 C CA . SER A 1 114 ? 7.464 -7.087 -24.414 1.00 61.06 114 SER A CA 1
ATOM 912 C C . SER A 1 114 ? 8.176 -7.811 -23.267 1.00 61.06 114 SER A C 1
ATOM 914 O O . SER A 1 114 ? 9.318 -7.479 -22.947 1.00 61.06 114 SER A O 1
ATOM 916 N N . GLY A 1 115 ? 7.536 -8.836 -22.701 1.00 72.12 115 GLY A N 1
ATOM 917 C CA . GLY A 1 115 ? 8.118 -9.712 -21.678 1.00 72.12 115 GLY A CA 1
ATOM 918 C C . GLY A 1 115 ? 7.498 -9.549 -20.289 1.00 72.12 115 GLY A C 1
ATOM 919 O O . GLY A 1 115 ? 6.572 -8.761 -20.090 1.00 72.12 115 GLY A O 1
ATOM 920 N N . ASN A 1 116 ? 8.014 -10.326 -19.335 1.00 83.44 116 ASN A N 1
ATOM 921 C CA . ASN A 1 116 ? 7.575 -10.276 -17.943 1.00 83.44 116 ASN A CA 1
ATOM 922 C C . ASN A 1 116 ? 7.891 -8.902 -17.335 1.00 83.44 116 ASN A C 1
ATOM 924 O O . ASN A 1 116 ? 8.968 -8.350 -17.555 1.00 83.44 116 ASN A O 1
ATOM 928 N N . LEU A 1 117 ? 6.966 -8.353 -16.556 1.00 91.00 117 LEU A N 1
ATOM 929 C CA . LEU A 1 117 ? 7.140 -7.077 -15.868 1.00 91.00 117 LEU A CA 1
ATOM 930 C C . LEU A 1 117 ? 6.528 -7.120 -14.471 1.00 91.00 117 LEU A C 1
ATOM 932 O O . LEU A 1 117 ? 5.620 -7.910 -14.193 1.00 91.00 117 LEU A O 1
ATOM 936 N N . ALA A 1 118 ? 7.004 -6.231 -13.606 1.00 95.19 118 ALA A N 1
ATOM 937 C CA . ALA A 1 118 ? 6.374 -5.948 -12.325 1.00 95.19 118 ALA A CA 1
ATOM 938 C C . ALA A 1 118 ? 5.510 -4.689 -12.442 1.00 95.19 118 ALA A C 1
ATOM 940 O O . ALA A 1 118 ? 5.997 -3.629 -12.828 1.00 95.19 118 ALA A O 1
ATOM 941 N N . LEU A 1 119 ? 4.228 -4.796 -12.100 1.00 95.31 119 LEU A N 1
ATOM 942 C CA . LEU A 1 119 ? 3.283 -3.684 -12.089 1.00 95.31 119 LEU A CA 1
ATOM 943 C C . LEU A 1 119 ? 2.947 -3.290 -10.650 1.00 95.31 119 LEU A C 1
ATOM 945 O O . LEU A 1 119 ? 2.230 -4.017 -9.962 1.00 95.31 119 LEU A O 1
ATOM 949 N N . ILE A 1 120 ? 3.395 -2.117 -10.213 1.00 97.06 120 ILE A N 1
ATOM 950 C CA . ILE A 1 120 ? 2.907 -1.476 -8.992 1.00 97.06 120 ILE A CA 1
ATOM 951 C C . ILE A 1 120 ? 1.535 -0.866 -9.290 1.00 97.06 120 ILE A C 1
ATOM 953 O O . ILE A 1 120 ? 1.395 0.043 -10.110 1.00 97.06 120 ILE A O 1
ATOM 957 N N . ARG A 1 121 ? 0.514 -1.388 -8.611 1.00 95.50 121 ARG A N 1
ATOM 958 C CA . ARG A 1 121 ? -0.891 -0.974 -8.755 1.00 95.50 121 ARG A CA 1
ATOM 959 C C . ARG A 1 121 ? -1.314 0.055 -7.718 1.00 95.50 121 ARG A C 1
ATOM 961 O O . ARG A 1 121 ? -2.270 0.787 -7.935 1.00 95.50 121 ARG A O 1
ATOM 968 N N . GLU A 1 122 ? -0.645 0.056 -6.575 1.00 96.12 122 GLU A N 1
ATOM 969 C CA . GLU A 1 122 ? -0.929 0.951 -5.463 1.00 96.12 122 GLU A CA 1
ATOM 970 C C . GLU A 1 122 ? 0.337 1.082 -4.619 1.00 96.12 122 GLU A C 1
ATOM 972 O O . GLU A 1 122 ? 0.975 0.076 -4.308 1.00 96.12 122 GLU A O 1
ATOM 977 N N . LEU A 1 123 ? 0.670 2.311 -4.240 1.00 95.69 123 LEU A N 1
ATOM 978 C CA . LEU A 1 123 ? 1.582 2.644 -3.154 1.00 95.69 123 LEU A CA 1
ATOM 979 C C . LEU A 1 123 ? 0.847 3.671 -2.300 1.00 95.69 123 LEU A C 1
ATOM 981 O O . LEU A 1 123 ? 0.411 4.702 -2.813 1.00 95.69 123 LEU A O 1
ATOM 985 N N . HIS A 1 124 ? 0.676 3.379 -1.017 1.00 94.38 124 HIS A N 1
ATOM 986 C CA . HIS A 1 124 ? -0.081 4.238 -0.120 1.00 94.38 124 HIS A CA 1
ATOM 987 C C . HIS A 1 124 ? 0.549 4.248 1.267 1.00 94.38 124 HIS A C 1
ATOM 989 O O . HIS A 1 124 ? 0.828 3.188 1.822 1.00 94.38 124 HIS A O 1
ATOM 995 N N . ILE A 1 125 ? 0.754 5.437 1.832 1.00 92.88 125 ILE A N 1
ATOM 996 C CA . ILE A 1 125 ? 1.287 5.632 3.184 1.00 92.88 125 ILE A CA 1
ATOM 997 C C . ILE A 1 125 ? 0.192 6.256 4.045 1.00 92.88 125 ILE A C 1
ATOM 999 O O . ILE A 1 125 ? -0.417 7.248 3.654 1.00 92.88 125 ILE A O 1
ATOM 1003 N N . TYR A 1 126 ? -0.058 5.665 5.210 1.00 89.00 126 TYR A N 1
ATOM 1004 C CA . TYR A 1 126 ? -1.029 6.148 6.182 1.00 89.00 126 TYR A CA 1
ATOM 1005 C C . TYR A 1 126 ? -0.357 7.105 7.163 1.00 89.00 126 TYR A C 1
ATOM 1007 O O . TYR A 1 126 ? 0.658 6.784 7.769 1.00 89.00 126 TYR A O 1
ATOM 1015 N N . GLY A 1 127 ? -0.960 8.273 7.355 1.00 74.56 127 GLY A N 1
ATOM 1016 C CA . GLY A 1 127 ? -0.459 9.309 8.251 1.00 74.56 127 GLY A CA 1
ATOM 1017 C C . GLY A 1 127 ? -0.894 10.691 7.768 1.00 74.56 127 GLY A C 1
ATOM 1018 O O . GLY A 1 127 ? -1.490 10.794 6.696 1.00 74.56 127 GLY A O 1
ATOM 1019 N N . PRO A 1 128 ? -0.641 11.757 8.543 1.00 57.44 128 PRO A N 1
ATOM 1020 C CA . PRO A 1 128 ? -0.920 13.109 8.080 1.00 57.44 128 PRO A CA 1
ATOM 1021 C C . PRO A 1 128 ? -0.110 13.394 6.808 1.00 57.44 128 PRO A C 1
ATOM 1023 O O . PRO A 1 128 ? 1.121 13.339 6.826 1.00 57.44 128 PRO A O 1
ATOM 1026 N N . GLU A 1 129 ? -0.807 13.689 5.708 1.00 46.22 129 GLU A N 1
ATOM 1027 C CA . GLU A 1 129 ? -0.221 14.295 4.512 1.00 46.22 129 GLU A CA 1
ATOM 1028 C C . GLU A 1 129 ? 0.280 15.681 4.908 1.00 46.22 129 GLU A C 1
ATOM 1030 O O . GLU A 1 129 ? -0.489 16.637 5.003 1.00 46.22 129 GLU A O 1
ATOM 1035 N N . VAL A 1 130 ? 1.566 15.803 5.221 1.00 39.59 130 VAL A N 1
ATOM 1036 C CA . VAL A 1 130 ? 2.136 17.118 5.493 1.00 39.59 130 VAL A CA 1
ATOM 1037 C C . VAL A 1 130 ? 2.631 17.688 4.175 1.00 39.59 130 VAL A C 1
ATOM 1039 O O . VAL A 1 130 ? 3.435 17.061 3.481 1.00 39.59 130 VAL A O 1
ATOM 1042 N N . ALA A 1 131 ? 2.147 18.882 3.829 1.00 35.53 131 ALA A N 1
ATOM 1043 C CA . ALA A 1 131 ? 2.704 19.673 2.741 1.00 35.53 131 ALA A CA 1
ATOM 1044 C C . ALA A 1 131 ? 4.233 19.764 2.901 1.00 35.53 131 ALA A C 1
ATOM 1046 O O . ALA A 1 131 ? 4.740 19.879 4.019 1.00 35.53 131 ALA A O 1
ATOM 1047 N N . LEU A 1 132 ? 4.960 19.735 1.778 1.00 40.81 132 LEU A N 1
ATOM 1048 C CA . LEU A 1 132 ? 6.432 19.697 1.685 1.00 40.81 132 LEU A CA 1
ATOM 1049 C C . LEU A 1 132 ? 7.183 20.748 2.541 1.00 40.81 132 LEU A C 1
ATOM 1051 O O . LEU A 1 132 ? 8.396 20.637 2.704 1.00 40.81 132 LEU A O 1
ATOM 1055 N N . SER A 1 133 ? 6.491 21.750 3.086 1.00 36.19 133 SER A N 1
ATOM 1056 C CA . SER A 1 133 ? 7.029 22.892 3.827 1.00 36.19 133 SER A CA 1
ATOM 1057 C C . SER A 1 133 ? 7.102 22.736 5.354 1.00 36.19 133 SER A C 1
ATOM 1059 O O . SER A 1 133 ? 7.776 23.548 5.986 1.00 36.19 133 SER A O 1
ATOM 1061 N N . GLN A 1 134 ? 6.475 21.728 5.978 1.00 39.22 134 GLN A N 1
ATOM 1062 C CA . GLN A 1 134 ? 6.507 21.574 7.444 1.00 39.22 134 GLN A CA 1
ATOM 1063 C C . GLN A 1 134 ? 7.308 20.339 7.876 1.00 39.22 134 GLN A C 1
ATOM 1065 O O . GLN A 1 134 ? 6.914 19.192 7.672 1.00 39.22 134 GLN A O 1
ATOM 1070 N N . ARG A 1 135 ? 8.462 20.585 8.507 1.00 41.16 135 ARG A N 1
ATOM 1071 C CA . ARG A 1 135 ? 9.329 19.554 9.092 1.00 41.16 135 ARG A CA 1
ATOM 1072 C C . ARG A 1 135 ? 8.739 19.068 10.418 1.00 41.16 135 ARG A C 1
ATOM 1074 O O . ARG A 1 135 ? 9.111 19.560 11.476 1.00 41.16 135 ARG A O 1
ATOM 1081 N N . ASN A 1 136 ? 7.824 18.105 10.357 1.00 51.69 136 ASN A N 1
ATOM 1082 C CA . ASN A 1 136 ? 7.373 17.364 11.535 1.00 51.69 136 ASN A CA 1
ATOM 1083 C C . ASN A 1 136 ? 8.144 16.023 11.612 1.00 51.69 136 ASN A C 1
ATOM 1085 O O . ASN A 1 136 ? 8.156 15.303 10.608 1.00 51.69 136 ASN A O 1
ATOM 1089 N N . PRO A 1 137 ? 8.805 15.660 12.730 1.00 51.91 137 PRO A N 1
ATOM 1090 C CA . PRO A 1 137 ? 9.592 14.423 12.840 1.00 51.91 137 PRO A CA 1
ATOM 1091 C C . PRO A 1 137 ? 8.812 13.154 12.465 1.00 51.91 137 PRO A C 1
ATOM 1093 O O . PRO A 1 137 ? 9.318 12.306 11.732 1.00 51.91 137 PRO A O 1
ATOM 1096 N N . THR A 1 138 ? 7.539 13.068 12.859 1.00 55.50 138 THR A N 1
ATOM 1097 C CA . THR A 1 138 ? 6.641 11.952 12.513 1.00 55.50 138 THR A CA 1
ATOM 1098 C C . THR A 1 138 ? 6.354 11.888 11.007 1.00 55.50 138 THR A C 1
ATOM 1100 O O . THR A 1 138 ? 6.251 10.816 10.419 1.00 55.50 138 THR A O 1
ATOM 1103 N N . ALA A 1 139 ? 6.285 13.041 10.336 1.00 51.88 139 ALA A N 1
ATOM 1104 C CA . ALA A 1 139 ? 6.102 13.115 8.887 1.00 51.88 139 ALA A CA 1
ATOM 1105 C C . ALA A 1 139 ? 7.374 12.737 8.115 1.00 51.88 139 ALA A C 1
ATOM 1107 O O . ALA A 1 139 ? 7.293 12.145 7.037 1.00 51.88 139 ALA A O 1
ATOM 1108 N N . ALA A 1 140 ? 8.555 13.029 8.672 1.00 46.91 140 ALA A N 1
ATOM 1109 C CA . ALA A 1 140 ? 9.827 12.587 8.108 1.00 46.91 140 ALA A CA 1
ATOM 1110 C C . ALA A 1 140 ? 9.946 11.052 8.123 1.00 46.91 140 ALA A C 1
ATOM 1112 O O . ALA A 1 140 ? 10.396 10.473 7.132 1.00 46.91 140 ALA A O 1
ATOM 1113 N N . GLN A 1 141 ? 9.457 10.395 9.184 1.00 57.34 141 GLN A N 1
ATOM 1114 C CA . GLN A 1 141 ? 9.359 8.934 9.255 1.00 57.34 141 GLN A CA 1
ATOM 1115 C C . GLN A 1 141 ? 8.450 8.383 8.143 1.00 57.34 141 GLN A C 1
ATOM 1117 O O . GLN A 1 141 ? 8.859 7.494 7.398 1.00 57.34 141 GLN A O 1
ATOM 1122 N N . HIS A 1 142 ? 7.267 8.976 7.938 1.00 63.22 142 HIS A N 1
ATOM 1123 C CA . HIS A 1 142 ? 6.337 8.565 6.876 1.00 63.22 142 HIS A CA 1
ATOM 1124 C C . HIS A 1 142 ? 6.888 8.784 5.457 1.00 63.22 142 HIS A C 1
ATOM 1126 O O . HIS A 1 142 ? 6.649 7.961 4.571 1.00 63.22 142 HIS A O 1
ATOM 1132 N N . LYS A 1 143 ? 7.689 9.836 5.233 1.00 63.06 143 LYS A N 1
ATOM 1133 C CA . LYS A 1 143 ? 8.334 10.090 3.932 1.00 63.06 143 LYS A CA 1
ATOM 1134 C C . LYS A 1 143 ? 9.341 8.987 3.556 1.00 63.06 143 LYS A C 1
ATOM 1136 O O . LYS A 1 143 ? 9.527 8.702 2.373 1.00 63.06 143 LYS A O 1
ATOM 1141 N N . GLY A 1 144 ? 9.960 8.338 4.546 1.00 85.50 144 GLY A N 1
ATOM 1142 C CA . GLY A 1 144 ? 10.887 7.219 4.343 1.00 85.50 144 GLY A CA 1
ATOM 1143 C C . GLY A 1 144 ? 10.209 5.897 3.969 1.00 85.50 144 GLY A C 1
ATOM 1144 O O . GLY A 1 144 ? 10.773 5.129 3.187 1.00 85.50 144 GLY A O 1
ATOM 1145 N N . LEU A 1 145 ? 8.988 5.650 4.459 1.00 91.75 145 LEU A N 1
ATOM 1146 C CA . LEU A 1 145 ? 8.292 4.371 4.267 1.00 91.75 145 LEU A CA 1
ATOM 1147 C C . LEU A 1 145 ? 7.961 4.098 2.797 1.00 91.75 145 LEU A C 1
ATOM 1149 O O . LEU A 1 145 ? 8.205 2.996 2.311 1.00 91.75 145 LEU A O 1
ATOM 1153 N N . GLY A 1 146 ? 7.472 5.101 2.059 1.00 93.19 146 GLY A N 1
ATOM 1154 C CA . GLY A 1 146 ? 7.162 4.933 0.632 1.00 93.19 146 GLY A CA 1
ATOM 1155 C C . GLY A 1 146 ? 8.396 4.572 -0.191 1.00 93.19 146 GLY A C 1
ATOM 1156 O O . GLY A 1 146 ? 8.367 3.645 -0.997 1.00 93.19 146 GLY A O 1
ATOM 1157 N N . LYS A 1 147 ? 9.516 5.246 0.092 1.00 93.88 147 LYS A N 1
ATOM 1158 C CA . LYS A 1 147 ? 10.807 4.975 -0.546 1.00 93.88 147 LYS A CA 1
ATOM 1159 C C . LYS A 1 147 ? 11.312 3.568 -0.228 1.00 93.88 147 LYS A C 1
ATOM 1161 O O . LYS A 1 147 ? 11.833 2.897 -1.114 1.00 93.88 147 LYS A O 1
ATOM 1166 N N . ALA A 1 148 ? 11.179 3.131 1.023 1.00 95.50 148 ALA A N 1
ATOM 1167 C CA . ALA A 1 148 ? 11.585 1.793 1.436 1.00 95.50 148 ALA A CA 1
ATOM 1168 C C . ALA A 1 148 ? 10.717 0.704 0.782 1.00 95.50 148 ALA A C 1
ATOM 1170 O O . ALA A 1 148 ? 11.271 -0.257 0.256 1.00 95.50 148 ALA A O 1
ATOM 1171 N N . LEU A 1 149 ? 9.391 0.890 0.715 1.00 97.56 149 LEU A N 1
ATOM 1172 C CA . LEU A 1 149 ? 8.490 -0.025 0.002 1.00 97.56 149 LEU A CA 1
ATOM 1173 C C . LEU A 1 149 ? 8.834 -0.119 -1.486 1.00 97.56 149 LEU A C 1
ATOM 1175 O O . LEU A 1 149 ? 8.892 -1.219 -2.026 1.00 97.56 149 LEU A O 1
ATOM 1179 N N . LEU A 1 150 ? 9.073 1.019 -2.143 1.00 97.44 150 LEU A N 1
ATOM 1180 C CA . LEU A 1 150 ? 9.417 1.051 -3.563 1.00 97.44 150 LEU A CA 1
ATOM 1181 C C . LEU A 1 150 ? 10.739 0.321 -3.836 1.00 97.44 150 LEU A C 1
ATOM 1183 O O . LEU A 1 150 ? 10.805 -0.495 -4.747 1.00 97.44 150 LEU A O 1
ATOM 1187 N N . ARG A 1 151 ? 11.770 0.560 -3.017 1.00 97.19 151 ARG A N 1
ATOM 1188 C CA . ARG A 1 151 ? 13.061 -0.138 -3.130 1.00 97.19 151 ARG A CA 1
ATOM 1189 C C . ARG A 1 151 ? 12.935 -1.639 -2.912 1.00 97.19 151 ARG A C 1
ATOM 1191 O O . ARG A 1 151 ? 13.535 -2.401 -3.660 1.00 97.19 151 ARG A O 1
ATOM 1198 N N . GLU A 1 152 ? 12.156 -2.062 -1.919 1.00 98.25 152 GLU A N 1
ATOM 1199 C CA . GLU A 1 152 ? 11.947 -3.490 -1.681 1.00 98.25 152 GLU A CA 1
ATOM 1200 C C . GLU A 1 152 ? 11.159 -4.135 -2.824 1.00 98.25 152 GLU A C 1
ATOM 1202 O O . GLU A 1 152 ? 11.477 -5.245 -3.241 1.00 98.25 152 GLU A O 1
ATOM 1207 N N . ALA A 1 153 ? 10.183 -3.428 -3.399 1.00 98.25 153 ALA A N 1
ATOM 1208 C CA . ALA A 1 153 ? 9.495 -3.897 -4.593 1.00 98.25 153 ALA A CA 1
ATOM 1209 C C . ALA A 1 153 ? 10.469 -4.069 -5.771 1.00 98.25 153 ALA A C 1
ATOM 1211 O O . ALA A 1 153 ?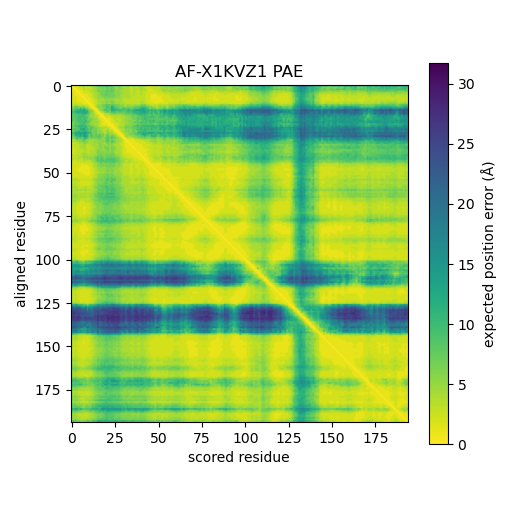 10.423 -5.099 -6.439 1.00 98.25 153 ALA A O 1
ATOM 1212 N N . GLU A 1 154 ? 11.354 -3.094 -6.017 1.00 98.06 154 GLU A N 1
ATOM 1213 C CA . GLU A 1 154 ? 12.389 -3.170 -7.061 1.00 98.06 154 GLU A CA 1
ATOM 1214 C C . GLU A 1 154 ? 13.332 -4.358 -6.838 1.00 98.06 154 GLU A C 1
ATOM 1216 O O . GLU A 1 154 ? 13.574 -5.123 -7.772 1.00 98.06 154 GLU A O 1
ATOM 1221 N N . ARG A 1 155 ? 13.792 -4.559 -5.596 1.00 98.06 155 ARG A N 1
ATOM 1222 C CA . ARG A 1 155 ? 14.632 -5.696 -5.202 1.00 98.06 155 ARG A CA 1
ATOM 1223 C C . ARG A 1 155 ? 13.930 -7.026 -5.471 1.00 98.06 155 ARG A C 1
ATOM 1225 O O . ARG A 1 155 ? 14.472 -7.869 -6.173 1.00 98.06 155 ARG A O 1
ATOM 1232 N N . ILE A 1 156 ? 12.703 -7.204 -4.979 1.00 97.69 156 ILE A N 1
ATOM 1233 C CA . ILE A 1 156 ? 11.913 -8.428 -5.190 1.00 97.69 156 ILE A CA 1
ATOM 1234 C C . ILE A 1 156 ? 11.690 -8.677 -6.688 1.00 97.69 156 ILE A C 1
ATOM 1236 O O . ILE A 1 156 ? 11.825 -9.801 -7.167 1.00 97.69 156 ILE A O 1
ATOM 1240 N N . ALA A 1 157 ? 11.352 -7.635 -7.444 1.00 96.62 157 ALA A N 1
ATOM 1241 C CA . ALA A 1 157 ? 11.112 -7.734 -8.875 1.00 96.62 157 ALA A CA 1
ATOM 1242 C C . ALA A 1 157 ? 12.368 -8.181 -9.647 1.00 96.62 157 ALA A C 1
ATOM 1244 O O . ALA A 1 157 ? 12.275 -9.084 -10.479 1.00 96.62 157 ALA A O 1
ATOM 1245 N N . GLY A 1 158 ? 13.528 -7.585 -9.360 1.00 95.56 158 GLY A N 1
ATOM 1246 C CA . GLY A 1 158 ? 14.787 -7.892 -10.041 1.00 95.56 158 GLY A CA 1
ATOM 1247 C C . GLY A 1 158 ? 15.449 -9.189 -9.568 1.00 95.56 158 GLY A C 1
ATOM 1248 O O . GLY A 1 158 ? 15.889 -9.988 -10.388 1.00 95.56 158 GLY A O 1
ATOM 1249 N N . GLU A 1 159 ? 15.498 -9.431 -8.260 1.00 96.50 159 GLU A N 1
ATOM 1250 C CA . GLU A 1 159 ? 16.239 -10.559 -7.681 1.00 96.50 159 GLU A CA 1
ATOM 1251 C C . GLU A 1 159 ? 15.407 -11.843 -7.623 1.00 96.50 159 GLU A C 1
ATOM 1253 O O . GLU A 1 159 ? 15.904 -12.913 -7.967 1.00 96.50 159 GLU A O 1
ATOM 1258 N N . GLU A 1 160 ? 14.138 -11.758 -7.210 1.00 95.88 160 GLU A N 1
ATOM 1259 C CA . GLU A 1 160 ? 13.309 -12.953 -6.998 1.00 95.88 160 GLU A CA 1
ATOM 1260 C C . GLU A 1 160 ? 12.507 -13.339 -8.241 1.00 95.88 160 GLU A C 1
ATOM 1262 O O . GLU A 1 160 ? 12.357 -14.522 -8.542 1.00 95.88 160 GLU A O 1
ATOM 1267 N N . PHE A 1 161 ? 11.978 -12.350 -8.967 1.00 93.62 161 PHE A N 1
ATOM 1268 C CA . PHE A 1 161 ? 11.172 -12.589 -10.171 1.00 93.62 161 PHE A CA 1
ATOM 1269 C C . PHE A 1 161 ? 11.928 -12.377 -11.478 1.00 93.62 161 PHE A C 1
ATOM 1271 O O . PHE A 1 161 ? 11.379 -12.695 -12.535 1.00 93.62 161 PHE A O 1
ATOM 1278 N N . GLN A 1 162 ? 13.158 -11.854 -11.413 1.00 93.94 162 GLN A N 1
ATOM 1279 C CA . GLN A 1 162 ? 14.026 -11.626 -12.570 1.00 93.94 162 GLN A CA 1
ATOM 1280 C C . GLN A 1 162 ? 13.318 -10.863 -13.695 1.00 93.94 162 GLN A C 1
ATOM 1282 O O . GLN A 1 162 ? 13.509 -11.135 -14.884 1.00 93.94 162 GLN A O 1
ATOM 1287 N N . VAL A 1 163 ? 12.457 -9.908 -13.326 1.00 91.94 163 VAL A N 1
ATOM 1288 C CA . VAL A 1 163 ? 11.769 -9.080 -14.310 1.00 91.94 163 VAL A CA 1
ATOM 1289 C C . VAL A 1 163 ? 12.668 -7.912 -14.726 1.00 91.94 163 VAL A C 1
ATOM 1291 O O . VAL A 1 163 ? 13.217 -7.215 -13.877 1.00 91.94 163 VAL A O 1
ATOM 1294 N N . PRO A 1 164 ? 12.809 -7.632 -16.029 1.00 90.81 164 PRO A N 1
ATOM 1295 C CA . PRO A 1 164 ? 13.713 -6.591 -16.519 1.00 90.81 164 PRO A CA 1
ATOM 1296 C C . PRO A 1 164 ? 13.208 -5.164 -16.269 1.00 90.81 164 PRO A C 1
ATOM 1298 O O . PRO A 1 164 ? 13.920 -4.197 -16.551 1.00 90.81 164 PRO A O 1
ATOM 1301 N N . ARG A 1 165 ? 11.935 -4.996 -15.885 1.00 91.94 165 ARG A N 1
ATOM 1302 C CA . ARG A 1 165 ? 11.272 -3.688 -15.820 1.00 91.94 165 ARG A CA 1
ATOM 1303 C C . ARG A 1 165 ? 10.194 -3.640 -14.747 1.00 91.94 165 ARG A C 1
ATOM 1305 O O . ARG A 1 165 ? 9.448 -4.602 -14.543 1.00 91.94 165 ARG A O 1
ATOM 1312 N N . MET A 1 166 ? 10.061 -2.456 -14.160 1.00 94.69 166 MET A N 1
ATOM 1313 C CA . MET A 1 166 ? 8.977 -2.078 -13.269 1.00 94.69 166 MET A CA 1
ATOM 1314 C C . MET A 1 166 ? 8.127 -0.974 -13.896 1.00 94.69 166 MET A C 1
ATOM 1316 O O . MET A 1 166 ? 8.635 -0.028 -14.499 1.00 94.69 166 MET A O 1
ATOM 1320 N N . VAL A 1 167 ? 6.818 -1.109 -13.735 1.00 94.56 167 VAL A N 1
ATOM 1321 C CA . VAL A 1 167 ? 5.797 -0.190 -14.226 1.00 94.56 167 VAL A CA 1
ATOM 1322 C C . VAL A 1 167 ? 4.932 0.227 -13.046 1.00 94.56 167 VAL A C 1
ATOM 1324 O O . VAL A 1 167 ? 4.533 -0.613 -12.246 1.00 94.56 167 VAL A O 1
ATOM 1327 N N . VAL A 1 168 ? 4.597 1.507 -12.946 1.00 95.25 168 VAL A N 1
ATOM 1328 C CA . VAL A 1 168 ? 3.713 2.039 -11.908 1.00 95.25 168 VAL A CA 1
ATOM 1329 C C . VAL A 1 168 ? 2.503 2.693 -12.547 1.00 95.25 168 VAL A C 1
ATOM 1331 O O . VAL A 1 168 ? 2.642 3.572 -13.400 1.00 95.25 168 VAL A O 1
ATOM 1334 N N . LEU A 1 169 ? 1.313 2.295 -12.102 1.00 90.69 169 LEU A N 1
ATOM 1335 C CA . LEU A 1 169 ? 0.082 3.016 -12.400 1.00 90.69 169 LEU A CA 1
ATOM 1336 C C . LEU A 1 169 ? 0.002 4.242 -11.479 1.00 90.69 169 LEU A C 1
ATOM 1338 O O . LEU A 1 169 ? -0.412 4.137 -10.327 1.00 90.69 169 LEU A O 1
ATOM 1342 N N . SER A 1 170 ? 0.444 5.399 -11.974 1.00 87.94 170 SER A N 1
ATOM 1343 C CA . SER A 1 170 ? 0.500 6.635 -11.188 1.00 87.94 170 SER A CA 1
ATOM 1344 C C . SER A 1 170 ? -0.543 7.636 -11.660 1.00 87.94 170 SER A C 1
ATOM 1346 O O . SER A 1 170 ? -0.573 8.010 -12.831 1.00 87.94 170 SER A O 1
ATOM 1348 N N . GLY A 1 171 ? -1.322 8.174 -10.720 1.00 86.12 171 GLY A N 1
ATOM 1349 C CA . GLY A 1 171 ? -2.101 9.385 -10.969 1.00 86.12 171 GLY A CA 1
ATOM 1350 C C . GLY A 1 171 ? -1.194 10.557 -11.365 1.00 86.12 171 GLY A C 1
ATOM 1351 O O . GLY A 1 171 ? -0.017 10.597 -10.992 1.00 86.12 171 GLY A O 1
ATOM 1352 N N . ILE A 1 172 ? -1.747 11.523 -12.105 1.00 84.00 172 ILE A N 1
ATOM 1353 C CA . ILE A 1 172 ? -1.006 12.671 -12.660 1.00 84.00 172 ILE A CA 1
ATOM 1354 C C . ILE A 1 172 ? -0.209 13.408 -11.569 1.00 84.00 172 ILE A C 1
ATOM 1356 O O . ILE A 1 172 ? 0.977 13.670 -11.755 1.00 84.00 172 ILE A O 1
ATOM 1360 N N . GLY A 1 173 ? -0.824 13.660 -10.408 1.00 85.06 173 GLY A N 1
ATOM 1361 C CA . GLY A 1 173 ? -0.196 14.376 -9.289 1.00 85.06 173 GLY A CA 1
ATOM 1362 C C . GLY A 1 173 ? 0.912 13.613 -8.552 1.00 85.06 173 GLY A C 1
ATOM 1363 O O . GLY A 1 173 ? 1.655 14.222 -7.794 1.00 85.06 173 GLY A O 1
ATOM 1364 N N . ALA A 1 174 ? 1.056 12.304 -8.779 1.00 87.75 174 ALA A N 1
ATOM 1365 C CA . ALA A 1 174 ? 2.067 11.473 -8.123 1.00 87.75 174 ALA A CA 1
ATOM 1366 C C . ALA A 1 174 ? 3.264 11.139 -9.032 1.00 87.75 174 ALA A C 1
ATOM 1368 O O . ALA A 1 174 ? 4.233 10.549 -8.565 1.00 87.75 174 ALA A O 1
ATOM 1369 N N . LYS A 1 175 ? 3.243 11.526 -10.319 1.00 90.00 175 LYS A N 1
ATOM 1370 C CA . LYS A 1 175 ? 4.324 11.186 -11.263 1.00 90.00 175 LYS A CA 1
ATOM 1371 C C . LYS A 1 175 ? 5.686 11.745 -10.835 1.00 90.00 175 LYS A C 1
ATOM 1373 O O . LYS A 1 175 ? 6.687 11.054 -10.994 1.00 90.00 175 LYS A O 1
ATOM 1378 N N . GLU A 1 176 ? 5.722 12.953 -10.266 1.00 90.44 176 GLU A N 1
ATOM 1379 C CA . GLU A 1 176 ? 6.974 13.600 -9.839 1.00 90.44 176 GLU A CA 1
ATOM 1380 C C . GLU A 1 176 ? 7.700 12.799 -8.755 1.00 90.44 176 GLU A C 1
ATOM 1382 O O . GLU A 1 176 ? 8.908 12.610 -8.840 1.00 90.44 176 GLU A O 1
ATOM 1387 N N . TYR A 1 177 ? 6.946 12.217 -7.817 1.00 90.81 177 TYR A N 1
ATOM 1388 C CA . TYR A 1 177 ? 7.499 11.340 -6.788 1.00 90.81 177 TYR A CA 1
ATOM 1389 C C . TYR A 1 177 ? 8.320 10.198 -7.400 1.00 90.81 177 TYR A C 1
ATOM 1391 O O . TYR A 1 177 ? 9.429 9.931 -6.956 1.00 90.81 177 TYR A O 1
ATOM 1399 N N . TYR A 1 178 ? 7.817 9.549 -8.454 1.00 94.75 178 TYR A N 1
ATOM 1400 C CA . TYR A 1 178 ? 8.524 8.442 -9.103 1.00 94.75 178 TYR A CA 1
ATOM 1401 C C . TYR A 1 178 ? 9.715 8.902 -9.956 1.00 94.75 178 TYR A C 1
ATOM 1403 O O . TYR A 1 1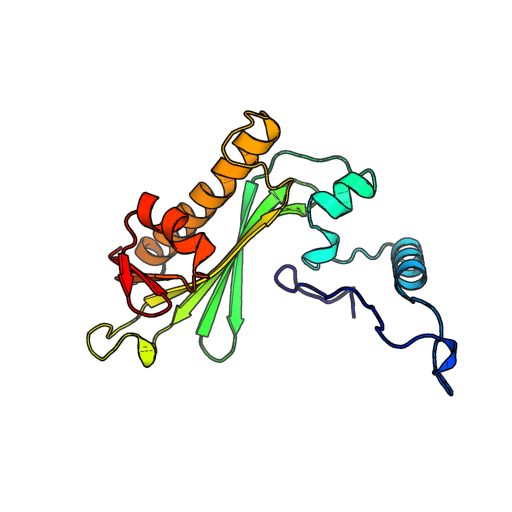78 ? 10.681 8.149 -10.098 1.00 94.75 178 TYR A O 1
ATOM 1411 N N . ARG A 1 179 ? 9.696 10.130 -10.494 1.00 94.31 179 ARG A N 1
ATOM 1412 C CA . ARG A 1 179 ? 10.839 10.682 -11.247 1.00 94.31 179 ARG A CA 1
ATOM 1413 C C . ARG A 1 179 ? 12.092 10.773 -10.381 1.00 94.31 179 ARG A C 1
ATOM 1415 O O . ARG A 1 179 ? 13.169 10.414 -10.849 1.00 94.31 179 ARG A O 1
ATOM 1422 N N . GLU A 1 180 ? 11.941 11.125 -9.103 1.00 93.25 180 GLU A N 1
ATOM 1423 C CA . GLU A 1 180 ? 13.044 11.142 -8.128 1.00 93.25 180 GLU A CA 1
ATOM 1424 C C . GLU A 1 180 ? 13.716 9.762 -7.945 1.00 93.25 180 GLU A C 1
ATOM 1426 O O . GLU A 1 180 ? 14.868 9.684 -7.518 1.00 93.25 180 GLU A O 1
ATOM 1431 N N . PHE A 1 181 ? 13.030 8.666 -8.295 1.00 94.12 181 PHE A N 1
ATOM 1432 C CA . PHE A 1 181 ? 13.536 7.289 -8.203 1.00 94.12 181 PHE A CA 1
ATOM 1433 C C . PHE A 1 181 ? 13.988 6.700 -9.547 1.00 94.12 181 PHE A C 1
ATOM 1435 O O . PHE A 1 181 ? 14.245 5.494 -9.638 1.00 94.12 181 PHE A O 1
ATOM 1442 N N . GLY A 1 182 ? 14.114 7.538 -10.581 1.00 95.19 182 GLY A N 1
ATOM 1443 C CA . GLY A 1 182 ? 14.599 7.141 -11.904 1.00 95.19 182 GLY A CA 1
ATOM 1444 C C . GLY A 1 182 ? 13.528 6.557 -12.824 1.00 95.19 182 GLY A C 1
ATOM 1445 O O . GLY A 1 182 ? 13.871 5.895 -13.802 1.00 95.19 182 GLY A O 1
ATOM 1446 N N . TYR A 1 183 ? 12.243 6.778 -12.530 1.00 96.19 183 TYR A N 1
ATOM 1447 C CA . TYR A 1 183 ? 11.165 6.412 -13.447 1.00 96.19 183 TYR A CA 1
ATOM 1448 C C . TYR A 1 183 ? 10.930 7.511 -14.485 1.00 96.19 183 TYR A C 1
ATOM 1450 O O . TYR A 1 183 ? 10.923 8.701 -14.166 1.00 96.19 183 TYR A O 1
ATOM 1458 N N . SER A 1 184 ? 10.638 7.112 -15.719 1.00 94.19 184 SER A N 1
ATOM 1459 C CA . SER A 1 184 ? 10.216 8.006 -16.797 1.00 94.19 184 SER A CA 1
ATOM 1460 C C . SER A 1 184 ? 8.731 7.821 -17.117 1.00 94.19 184 SER A C 1
ATOM 1462 O O . SER A 1 184 ? 8.160 6.752 -16.912 1.00 94.19 184 SER A O 1
ATOM 1464 N N . SER A 1 185 ? 8.074 8.884 -17.590 1.00 91.81 185 SER A N 1
ATOM 1465 C CA . SER A 1 185 ? 6.661 8.810 -17.976 1.00 91.81 185 SER A CA 1
ATOM 1466 C C . SER A 1 185 ? 6.530 8.156 -19.346 1.00 91.81 185 SER A C 1
ATOM 1468 O O . SER A 1 185 ? 7.147 8.615 -20.304 1.00 91.81 185 SER A O 1
ATOM 1470 N N . GLN A 1 186 ? 5.660 7.157 -19.447 1.00 88.56 186 GLN A N 1
ATOM 1471 C CA . GLN A 1 186 ? 5.252 6.543 -20.704 1.00 88.56 186 GLN A CA 1
ATOM 1472 C C . GLN A 1 186 ? 3.735 6.343 -20.663 1.00 88.56 186 GLN A C 1
ATOM 1474 O O . GLN A 1 186 ? 3.234 5.508 -19.909 1.00 88.56 186 GLN A O 1
ATOM 1479 N N . GLU A 1 187 ? 3.004 7.154 -21.433 1.00 84.62 187 GLU A N 1
ATOM 1480 C CA . GLU A 1 187 ? 1.537 7.226 -21.383 1.00 84.62 187 GLU A CA 1
ATOM 1481 C C . GLU A 1 187 ? 1.015 7.468 -19.942 1.00 84.62 187 GLU A C 1
ATOM 1483 O O . GLU A 1 187 ? 1.469 8.374 -19.225 1.00 84.62 187 GLU A O 1
ATOM 1488 N N . ASP A 1 188 ? 0.083 6.626 -19.494 1.00 85.50 188 ASP A N 1
ATOM 1489 C CA . ASP A 1 188 ? -0.536 6.635 -18.165 1.00 85.50 188 ASP A CA 1
ATOM 1490 C C . ASP A 1 188 ? 0.371 6.062 -17.054 1.00 85.50 188 ASP A C 1
ATOM 1492 O O . ASP A 1 188 ? -0.035 6.001 -15.892 1.00 85.50 188 ASP A O 1
ATOM 1496 N N . TYR A 1 189 ? 1.597 5.639 -17.378 1.00 90.81 189 TYR A N 1
ATOM 1497 C CA . TYR A 1 189 ? 2.464 4.901 -16.461 1.00 90.81 189 TYR A CA 1
ATOM 1498 C C . TYR A 1 189 ? 3.800 5.597 -16.209 1.00 90.81 189 TYR A C 1
ATOM 1500 O O . TYR A 1 189 ? 4.270 6.425 -16.992 1.00 90.81 189 TYR A O 1
ATOM 1508 N N . MET A 1 190 ? 4.432 5.205 -15.105 1.00 94.44 190 MET A N 1
ATOM 1509 C CA . MET A 1 190 ? 5.839 5.477 -14.821 1.00 94.44 190 MET A CA 1
ATOM 1510 C C . MET A 1 190 ? 6.629 4.181 -15.005 1.00 94.44 190 MET A C 1
ATOM 1512 O O . MET A 1 190 ? 6.245 3.152 -14.455 1.00 94.44 190 MET A O 1
ATOM 1516 N N . VAL A 1 191 ? 7.713 4.208 -15.775 1.00 93.56 191 VAL A N 1
ATOM 1517 C CA . VAL A 1 191 ? 8.472 3.011 -16.162 1.00 93.56 191 VAL A CA 1
ATOM 1518 C C . VAL A 1 191 ? 9.933 3.155 -15.754 1.00 93.56 191 VAL A C 1
ATOM 1520 O O . VAL A 1 191 ? 10.529 4.217 -15.919 1.00 93.56 191 VAL A O 1
ATOM 1523 N N . LYS A 1 192 ? 10.515 2.070 -15.243 1.00 94.69 192 LYS A N 1
ATOM 1524 C CA . LYS A 1 192 ? 11.937 1.963 -14.909 1.00 94.69 192 LYS A CA 1
ATOM 1525 C C . LYS A 1 192 ? 12.473 0.603 -15.344 1.00 94.69 192 LYS A C 1
ATOM 1527 O O . LYS A 1 192 ? 11.810 -0.422 -15.181 1.00 94.69 192 LYS A O 1
ATOM 1532 N N . LYS A 1 193 ? 13.677 0.598 -15.914 1.00 92.88 193 LYS A N 1
ATOM 1533 C CA . LYS A 1 193 ? 14.442 -0.630 -16.153 1.00 92.88 193 LYS A CA 1
ATOM 1534 C C . LYS A 1 193 ? 15.123 -1.036 -14.844 1.00 92.88 193 LYS A C 1
ATOM 1536 O O . LYS A 1 193 ? 15.707 -0.167 -14.196 1.00 92.88 193 LYS A O 1
ATOM 1541 N N . LEU A 1 194 ? 14.985 -2.305 -14.468 1.00 90.62 194 LEU A N 1
ATOM 1542 C CA . LEU A 1 194 ? 15.613 -2.884 -13.279 1.00 90.62 194 LEU A CA 1
ATOM 1543 C C . LEU A 1 194 ? 16.994 -3.449 -13.621 1.00 90.62 194 LEU A C 1
ATOM 1545 O O . LEU A 1 194 ? 17.181 -3.873 -14.789 1.00 90.62 194 LEU A O 1
#

Organism: NCBI:txid412755

Sequence (194 aa):
IKSIVPKYVRISRVLRDIPAKFIVGGLKDSLRDVVKQRMKQQAIECKCIRCREYGHRAQDGWEIGEPRIVKMDYEASGGKEVFLSFEDENETLFGLLRMRIQSKPIARLGPGISGNLALIRELHIYGPEVALSQRNPTAAQHKGLGKALLREAERIAGEEFQVPRMVVLSGIGAKEYYREFGYSSQEDYMVKKL

Solvent-accessible surface area (backbone atoms only — not comparable to full-atom values): 11344 Å² total; per-residue (Å²): 110,61,77,75,42,53,60,88,40,68,66,73,82,86,72,71,98,64,62,53,92,76,58,90,73,80,84,70,71,74,60,66,62,60,52,53,51,53,29,57,77,66,74,49,68,52,53,21,36,58,67,23,28,36,66,56,32,55,73,70,68,51,86,82,64,71,71,40,84,45,80,48,79,48,80,52,96,94,34,45,35,40,40,37,31,30,28,20,90,86,50,39,27,42,28,40,32,36,34,33,49,36,70,68,60,57,80,86,67,43,87,89,51,72,52,51,31,30,36,35,66,46,76,50,71,51,67,78,85,68,61,96,84,63,94,43,74,73,49,56,55,54,63,48,50,58,56,51,52,52,51,49,48,52,47,46,33,41,72,74,64,62,22,58,30,42,37,31,64,45,59,83,92,50,47,65,68,44,42,80,74,66,29,44,82,52,87,75,28,34,39,33,79,96

Nearest PDB structures (foldseek):
  8ptx-assembly1_C  TM=9.127E-01  e=5.065E-17  Homo sapiens
  8asv-assembly1_C  TM=8.366E-01  e=7.737E-15  Saccharomyces cerevisiae
  5l7j-assembly1_A  TM=6.933E-01  e=1.877E-13  Dehalococcoides mccartyi BTF08
  5l7l-assembly1_A  TM=6.767E-01  e=1.182E-12  Dehalococcoides mccartyi BTF08
  2p6e-assembly1_A  TM=4.846E-01  e=1.606E-01  Saccharomyces cerevisiae

Mean predicted aligned error: 7.14 Å

Radius of gyration: 19.49 Å; Cα contacts (8 Å, |Δi|>4): 304; chains: 1; bounding box: 55×39×51 Å

Secondary structure (DSSP, 8-state):
-TTT--TT--PPP----S-GGG-SSS--S-THHHHHHHHHHTTPPP-SHHHHBHHHHHHTTPPP---EEEEEEEEETTEEEEEEEEE-TT--EEEEEEEEEE-S--GGG-TT--S-EEEEEEEEE-S----TT---HHHHHHHHHHHHHHHHHHHIIIIIS--SEEEEE--GGGHHHHHTTT-EEETTEEEEE-

pLDDT: mean 85.78, std 14.24, range [35.53, 98.56]